Protein AF-A0A7S0J2U4-F1 (afdb_monomer_lite)

Organism: NCBI:txid127549

Structure (mmCIF, N/CA/C/O backbone):
data_AF-A0A7S0J2U4-F1
#
_entry.id   AF-A0A7S0J2U4-F1
#
loop_
_atom_site.group_PDB
_atom_site.id
_atom_site.type_symbol
_atom_site.label_atom_id
_atom_site.label_alt_id
_atom_site.label_comp_id
_atom_site.label_asym_id
_atom_site.label_entity_id
_atom_site.label_seq_id
_atom_site.pdbx_PDB_ins_code
_atom_site.Cartn_x
_atom_site.Cartn_y
_atom_site.Cartn_z
_atom_site.occupancy
_atom_site.B_iso_or_equiv
_atom_site.auth_seq_id
_atom_site.auth_comp_id
_atom_site.auth_asym_id
_atom_site.auth_atom_id
_atom_site.pdbx_PDB_model_num
ATOM 1 N N . PHE A 1 1 ? -4.669 10.322 -0.616 1.00 55.16 1 PHE A N 1
ATOM 2 C CA . PHE A 1 1 ? -3.847 9.493 0.284 1.00 55.16 1 PHE A CA 1
ATOM 3 C C . PHE A 1 1 ? -3.981 8.000 -0.022 1.00 55.16 1 PHE A C 1
ATOM 5 O O . PHE A 1 1 ? -2.961 7.369 -0.236 1.00 55.16 1 PHE A O 1
ATOM 12 N N . GLY A 1 2 ? -5.195 7.438 -0.147 1.00 69.19 2 GLY A N 1
ATOM 13 C CA . GLY A 1 2 ? -5.364 5.998 -0.434 1.00 69.19 2 GLY A CA 1
ATOM 14 C C . GLY A 1 2 ? -4.784 5.495 -1.769 1.00 69.19 2 GLY A C 1
ATOM 15 O O . GLY A 1 2 ? -4.264 4.388 -1.813 1.00 69.19 2 GLY A O 1
ATOM 16 N N . GLU A 1 3 ? -4.818 6.306 -2.835 1.00 79.25 3 GLU A N 1
ATOM 17 C CA . GLU A 1 3 ? -4.243 5.945 -4.145 1.00 79.25 3 GLU A CA 1
ATOM 18 C C . GLU A 1 3 ? -2.752 5.592 -4.052 1.00 79.25 3 GLU A C 1
ATOM 20 O O . GLU A 1 3 ? -2.344 4.553 -4.559 1.00 79.25 3 GLU A O 1
ATOM 25 N N . SER A 1 4 ? -1.953 6.421 -3.372 1.00 79.88 4 SER A N 1
ATOM 26 C CA . SER A 1 4 ? -0.501 6.237 -3.267 1.00 79.88 4 SER A CA 1
ATOM 27 C C . SER A 1 4 ? -0.136 4.946 -2.539 1.00 79.88 4 SER A C 1
ATOM 29 O O . SER A 1 4 ? 0.703 4.192 -3.016 1.00 79.88 4 SER A O 1
ATOM 31 N N . VAL A 1 5 ? -0.817 4.651 -1.428 1.00 83.25 5 VAL A N 1
ATOM 32 C CA . VAL A 1 5 ? -0.559 3.439 -0.636 1.00 83.25 5 VAL A CA 1
ATOM 33 C C . VAL A 1 5 ? -0.927 2.178 -1.425 1.00 83.25 5 VAL A C 1
ATOM 35 O O . VAL A 1 5 ? -0.181 1.200 -1.424 1.00 83.25 5 VAL A O 1
ATOM 38 N N . LEU A 1 6 ? -2.053 2.202 -2.146 1.00 83.25 6 LEU A N 1
ATOM 39 C CA . LEU A 1 6 ? -2.471 1.076 -2.983 1.00 83.25 6 LEU A CA 1
ATOM 40 C C . LEU A 1 6 ? -1.548 0.894 -4.195 1.00 83.25 6 LEU A C 1
ATOM 42 O O . LEU A 1 6 ? -1.219 -0.237 -4.547 1.00 83.25 6 LEU A O 1
ATOM 46 N N . ASN A 1 7 ? -1.095 1.991 -4.804 1.00 87.12 7 ASN A N 1
ATOM 47 C CA . ASN A 1 7 ? -0.120 1.959 -5.888 1.00 87.12 7 ASN A CA 1
ATOM 48 C C . ASN A 1 7 ? 1.208 1.335 -5.442 1.00 87.12 7 ASN A C 1
ATOM 50 O O . ASN A 1 7 ? 1.750 0.504 -6.164 1.00 87.12 7 ASN A O 1
ATOM 54 N N . ASP A 1 8 ? 1.714 1.696 -4.264 1.00 87.75 8 ASP A N 1
ATOM 55 C CA . ASP A 1 8 ? 2.966 1.142 -3.744 1.00 87.75 8 ASP A CA 1
ATOM 56 C C . ASP A 1 8 ? 2.841 -0.364 -3.479 1.00 87.75 8 ASP A C 1
ATOM 58 O O . ASP A 1 8 ? 3.706 -1.141 -3.884 1.00 87.75 8 ASP A O 1
ATOM 62 N N . ALA A 1 9 ? 1.718 -0.800 -2.905 1.00 85.94 9 ALA A N 1
ATOM 63 C CA . ALA A 1 9 ? 1.430 -2.217 -2.708 1.00 85.94 9 ALA A CA 1
ATOM 64 C C . ALA A 1 9 ? 1.369 -2.993 -4.041 1.00 85.94 9 ALA A C 1
ATOM 66 O O . ALA A 1 9 ? 1.998 -4.044 -4.178 1.00 85.94 9 ALA A O 1
ATOM 67 N N . VAL A 1 10 ? 0.671 -2.456 -5.049 1.00 89.50 10 VAL A N 1
ATOM 68 C CA . VAL A 1 10 ? 0.601 -3.045 -6.399 1.00 89.50 10 VAL A CA 1
ATOM 69 C C . VAL A 1 10 ? 1.980 -3.086 -7.062 1.00 89.50 10 VAL A C 1
ATOM 71 O O . VAL A 1 10 ? 2.348 -4.109 -7.639 1.00 89.50 10 VAL A O 1
ATOM 74 N N . ALA A 1 11 ? 2.760 -2.006 -6.960 1.00 88.38 11 ALA A N 1
ATOM 75 C CA . ALA A 1 11 ? 4.090 -1.908 -7.552 1.00 88.38 11 ALA A CA 1
ATOM 76 C C . ALA A 1 11 ? 5.059 -2.941 -6.963 1.00 88.38 11 ALA A C 1
ATOM 78 O O . ALA A 1 11 ? 5.825 -3.542 -7.713 1.00 88.38 11 ALA A O 1
ATOM 79 N N . ILE A 1 12 ? 4.996 -3.193 -5.653 1.00 85.94 12 ILE A N 1
ATOM 80 C CA . ILE A 1 12 ? 5.821 -4.212 -4.993 1.00 85.94 12 ILE A CA 1
ATOM 81 C C . ILE A 1 12 ? 5.469 -5.620 -5.493 1.00 85.94 12 ILE A C 1
ATOM 83 O O . ILE A 1 12 ? 6.372 -6.389 -5.825 1.00 85.94 12 ILE A O 1
ATOM 87 N N . VAL A 1 13 ? 4.180 -5.971 -5.581 1.00 87.25 13 VAL A N 1
ATOM 88 C CA . VAL A 1 13 ? 3.767 -7.298 -6.087 1.00 87.25 13 VAL A CA 1
ATOM 89 C C . VAL A 1 13 ? 4.135 -7.465 -7.554 1.00 87.25 13 VAL A C 1
ATOM 91 O O . VAL A 1 13 ? 4.627 -8.522 -7.952 1.00 87.25 13 VAL A O 1
ATOM 94 N N . LEU A 1 14 ? 3.947 -6.416 -8.355 1.00 87.69 14 LEU A N 1
ATOM 95 C CA . LEU A 1 14 ? 4.322 -6.428 -9.761 1.00 87.69 14 LEU A CA 1
ATOM 96 C C . LEU A 1 14 ? 5.835 -6.602 -9.925 1.00 87.69 14 LEU A C 1
ATOM 98 O O . LEU A 1 14 ? 6.256 -7.439 -10.716 1.00 87.69 14 LEU A O 1
ATOM 102 N N . ALA A 1 15 ? 6.646 -5.880 -9.147 1.00 85.06 15 ALA A N 1
ATOM 103 C CA . ALA A 1 15 ? 8.099 -6.014 -9.167 1.00 85.06 15 ALA A CA 1
ATOM 104 C C . ALA A 1 15 ? 8.542 -7.433 -8.787 1.00 85.06 15 ALA A C 1
ATOM 106 O O . ALA A 1 15 ? 9.313 -8.036 -9.525 1.00 85.06 15 ALA A O 1
ATOM 107 N N . ARG A 1 16 ? 7.999 -8.007 -7.702 1.00 81.88 16 ARG A N 1
ATOM 108 C CA . ARG A 1 16 ? 8.279 -9.403 -7.316 1.00 81.88 16 ARG A CA 1
ATOM 109 C C . ARG A 1 16 ? 7.898 -10.389 -8.422 1.00 81.88 16 ARG A C 1
ATOM 111 O O . ARG A 1 16 ? 8.667 -11.297 -8.708 1.00 81.88 16 ARG A O 1
ATOM 118 N N . THR A 1 17 ? 6.745 -10.190 -9.062 1.00 83.69 17 THR A N 1
ATOM 119 C CA . THR A 1 17 ? 6.300 -11.053 -10.166 1.00 83.69 17 THR A CA 1
ATOM 120 C C . THR A 1 17 ? 7.255 -10.942 -11.352 1.00 83.69 17 THR A C 1
ATOM 122 O O . THR A 1 17 ? 7.701 -11.956 -11.867 1.00 83.69 17 THR A O 1
ATOM 125 N N . ILE A 1 18 ? 7.625 -9.726 -11.763 1.00 82.81 18 ILE A N 1
ATOM 126 C CA . ILE A 1 18 ? 8.564 -9.518 -12.874 1.00 82.81 18 ILE A CA 1
ATOM 127 C C . ILE A 1 18 ? 9.917 -10.162 -12.565 1.00 82.81 18 ILE A C 1
ATOM 129 O O . ILE A 1 18 ? 10.442 -10.871 -13.415 1.00 82.81 18 ILE A O 1
ATOM 133 N N . LEU A 1 19 ? 10.450 -9.967 -11.355 1.00 79.12 19 LEU A N 1
ATOM 134 C CA . LEU A 1 19 ? 11.715 -10.570 -10.928 1.00 79.12 19 LEU A CA 1
ATOM 135 C C . LEU A 1 19 ? 11.654 -12.103 -10.936 1.00 79.12 19 LEU A C 1
ATOM 137 O O . LEU A 1 19 ? 12.587 -12.736 -11.411 1.00 79.12 19 LEU A O 1
ATOM 141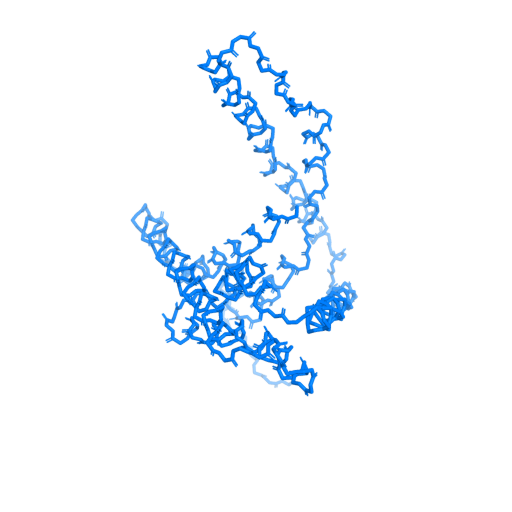 N N . ALA A 1 20 ? 10.542 -12.703 -10.500 1.00 76.06 20 ALA A N 1
ATOM 142 C CA . ALA A 1 20 ? 10.359 -14.157 -10.525 1.00 76.06 20 ALA A CA 1
ATOM 143 C C . ALA A 1 20 ? 10.330 -14.750 -11.949 1.00 76.06 20 ALA A C 1
ATOM 145 O O . ALA A 1 20 ? 10.648 -15.923 -12.134 1.00 76.06 20 ALA A O 1
ATOM 146 N N . PHE A 1 21 ? 9.955 -13.951 -12.953 1.00 74.81 21 PHE A N 1
ATOM 147 C CA . PHE A 1 21 ? 9.919 -14.355 -14.363 1.00 74.81 21 PHE A CA 1
ATOM 148 C C . PHE A 1 21 ? 11.114 -13.846 -15.182 1.00 74.81 21 PHE A C 1
ATOM 150 O O . PHE A 1 21 ? 11.185 -14.122 -16.381 1.00 74.81 21 PHE A O 1
ATOM 157 N N . ASN A 1 22 ? 12.052 -13.118 -14.572 1.00 72.88 22 ASN A N 1
ATOM 158 C CA . ASN A 1 22 ? 13.215 -12.560 -15.255 1.00 72.88 22 ASN A CA 1
ATOM 159 C C . ASN A 1 22 ? 14.306 -13.628 -15.433 1.00 72.88 22 ASN A C 1
ATOM 161 O O . ASN A 1 22 ? 15.308 -13.628 -14.727 1.00 72.88 22 ASN A O 1
ATOM 165 N N . GLN A 1 23 ? 14.086 -14.565 -16.356 1.00 68.94 23 GLN A N 1
ATOM 166 C CA . GLN A 1 23 ? 15.071 -15.583 -16.721 1.00 68.94 23 GLN A CA 1
ATOM 167 C C . GLN A 1 23 ? 15.915 -15.098 -17.914 1.00 68.94 23 GLN A C 1
ATOM 169 O O . GLN A 1 23 ? 15.328 -14.683 -18.917 1.00 68.94 23 GLN A O 1
ATOM 174 N N . PRO A 1 24 ? 17.259 -15.176 -17.848 1.00 61.50 24 PRO A N 1
ATOM 175 C CA . PRO A 1 24 ? 18.156 -14.593 -18.854 1.00 61.50 24 PRO A CA 1
ATOM 176 C C . PRO A 1 24 ? 17.989 -15.170 -20.271 1.00 61.50 24 PRO A C 1
ATOM 178 O O . PRO A 1 24 ? 18.258 -14.467 -21.240 1.00 61.50 24 PRO A O 1
ATOM 181 N N . ASP A 1 25 ? 17.465 -16.394 -20.404 1.00 61.09 25 ASP A N 1
ATOM 182 C CA . ASP A 1 25 ? 17.311 -17.098 -21.688 1.00 61.09 25 ASP A CA 1
ATOM 183 C C . ASP A 1 25 ? 15.845 -17.274 -22.141 1.00 61.09 25 ASP A C 1
ATOM 185 O O . ASP A 1 25 ? 15.557 -17.992 -23.104 1.00 61.09 25 ASP A O 1
ATOM 189 N N . ALA A 1 26 ? 14.881 -16.651 -21.454 1.00 62.94 26 ALA A N 1
ATOM 190 C CA . ALA A 1 26 ? 13.469 -16.812 -21.787 1.00 62.94 26 ALA A CA 1
ATOM 191 C C . ALA A 1 26 ? 13.040 -15.866 -22.921 1.00 62.94 26 ALA A C 1
ATOM 193 O O . ALA A 1 26 ? 13.008 -14.644 -22.770 1.00 62.94 26 ALA A O 1
ATOM 194 N N . GLU A 1 27 ? 12.619 -16.425 -24.060 1.00 65.56 27 GLU A N 1
ATOM 195 C CA . GLU A 1 27 ? 11.944 -15.638 -25.094 1.00 65.56 27 GLU A CA 1
ATOM 196 C C . GLU A 1 27 ? 10.644 -15.030 -24.541 1.00 65.56 27 GLU A C 1
ATOM 198 O O . GLU A 1 27 ? 9.754 -15.744 -24.063 1.00 65.56 27 GLU A O 1
ATOM 203 N N . VAL A 1 28 ? 10.493 -13.709 -24.676 1.00 66.00 28 VAL A N 1
ATOM 204 C CA . VAL A 1 28 ? 9.269 -12.986 -24.302 1.00 66.00 28 VAL A CA 1
ATOM 205 C C . VAL A 1 28 ? 8.150 -13.329 -25.289 1.00 66.00 28 VAL A C 1
ATOM 207 O O . VAL A 1 28 ? 7.872 -12.610 -26.249 1.00 66.00 28 VAL A O 1
ATOM 210 N N . ARG A 1 29 ? 7.502 -14.473 -25.068 1.00 76.12 29 ARG A N 1
ATOM 211 C CA . ARG A 1 29 ? 6.307 -14.908 -25.799 1.00 76.12 29 ARG A CA 1
ATOM 212 C C . ARG A 1 29 ? 5.042 -14.457 -25.063 1.00 76.12 29 ARG A C 1
ATOM 214 O O . ARG A 1 29 ? 5.042 -14.242 -23.853 1.00 76.12 29 ARG A O 1
ATOM 221 N N . LEU A 1 30 ? 3.926 -14.373 -25.790 1.00 76.88 30 LEU A N 1
ATOM 222 C CA . LEU A 1 30 ? 2.627 -13.967 -25.231 1.00 76.88 30 LEU A CA 1
ATOM 223 C C . LEU A 1 30 ? 2.160 -14.883 -24.082 1.00 76.88 30 LEU A C 1
ATOM 225 O O . LEU A 1 30 ? 1.517 -14.422 -23.144 1.00 76.88 30 LEU A O 1
ATOM 229 N N . MET A 1 31 ? 2.495 -16.176 -24.148 1.00 79.94 31 MET A N 1
ATOM 230 C CA . MET A 1 31 ? 2.040 -17.171 -23.175 1.00 79.94 31 MET A CA 1
ATOM 231 C C . MET A 1 31 ? 2.681 -16.991 -21.778 1.00 79.94 31 MET A C 1
ATOM 233 O O . MET A 1 31 ? 1.919 -16.876 -20.818 1.00 79.94 31 MET A O 1
ATOM 237 N N . PRO A 1 32 ? 4.018 -16.865 -21.631 1.00 80.56 32 PRO A N 1
ATOM 238 C CA . PRO A 1 32 ? 4.651 -16.487 -20.362 1.00 80.56 32 PRO A CA 1
ATOM 239 C C . PRO A 1 32 ? 4.114 -15.182 -19.765 1.00 80.56 32 PRO A C 1
ATOM 241 O O . PRO A 1 32 ? 3.880 -15.103 -18.563 1.00 80.56 32 PRO A O 1
ATOM 244 N N . VAL A 1 33 ? 3.853 -14.170 -20.600 1.00 83.00 33 VAL A N 1
ATOM 245 C CA . VAL A 1 33 ? 3.305 -12.883 -20.137 1.00 83.00 33 VAL A CA 1
ATOM 246 C C . VAL A 1 33 ? 1.901 -13.056 -19.553 1.00 83.00 33 VAL A C 1
ATOM 248 O O . VAL A 1 33 ? 1.595 -12.503 -18.496 1.00 83.00 33 VAL A O 1
ATOM 251 N N . LEU A 1 34 ? 1.046 -13.849 -20.205 1.00 85.94 34 LEU A N 1
ATOM 252 C CA . LEU A 1 34 ? -0.294 -14.140 -19.696 1.00 85.94 34 LEU A CA 1
ATOM 253 C C . LEU A 1 34 ? -0.241 -14.944 -18.388 1.00 85.94 34 LEU A C 1
ATOM 255 O O . LEU A 1 34 ? -1.007 -14.664 -17.466 1.00 85.94 34 LEU A O 1
ATOM 259 N N . GLN A 1 35 ? 0.680 -15.906 -18.286 1.00 84.25 35 GLN A N 1
ATOM 260 C CA . GLN A 1 35 ? 0.907 -16.680 -17.062 1.00 84.25 35 GLN A CA 1
ATOM 261 C C . GLN A 1 35 ? 1.388 -15.794 -15.908 1.00 84.25 35 GLN A C 1
ATOM 263 O O . GLN A 1 35 ? 0.847 -15.894 -14.807 1.00 84.25 35 GLN A O 1
ATOM 268 N N . ALA A 1 36 ? 2.322 -14.877 -16.164 1.00 83.94 36 ALA A N 1
ATOM 269 C CA . ALA A 1 36 ? 2.777 -13.901 -15.179 1.00 83.94 36 ALA A CA 1
ATOM 270 C C . ALA A 1 36 ? 1.635 -12.982 -14.717 1.00 83.94 36 ALA A C 1
ATOM 272 O O . ALA A 1 36 ? 1.487 -12.732 -13.522 1.00 83.94 36 ALA A O 1
ATOM 273 N N . GLY A 1 37 ? 0.773 -12.540 -15.640 1.00 87.56 37 GLY A N 1
ATOM 274 C CA . GLY A 1 37 ? -0.435 -11.781 -15.305 1.00 87.56 37 GLY A CA 1
ATOM 275 C C . GLY A 1 37 ? -1.410 -12.570 -14.423 1.00 87.56 37 GLY A C 1
ATOM 276 O O . GLY A 1 37 ? -1.932 -12.037 -13.444 1.00 87.56 37 GLY A O 1
ATOM 277 N N . GLY A 1 38 ? -1.616 -13.855 -14.726 1.00 88.00 38 GLY A N 1
ATOM 278 C CA . GLY A 1 38 ? -2.435 -14.754 -13.911 1.00 88.00 38 GLY A CA 1
ATOM 279 C C . GLY A 1 38 ? -1.871 -14.953 -12.502 1.00 88.00 38 GLY A C 1
ATOM 280 O O . GLY A 1 38 ? -2.614 -14.832 -11.527 1.00 88.00 38 GLY A O 1
ATOM 281 N N . LEU A 1 39 ? -0.558 -15.185 -12.387 1.00 87.31 39 LEU A N 1
ATOM 282 C CA . LEU A 1 39 ? 0.123 -15.324 -11.098 1.00 87.31 39 LEU A CA 1
ATOM 283 C C . LEU A 1 39 ? 0.042 -14.030 -10.281 1.00 87.31 39 LEU A C 1
ATOM 285 O O . LEU A 1 39 ? -0.295 -14.075 -9.101 1.00 87.31 39 LEU A O 1
ATOM 289 N N . PHE A 1 40 ? 0.276 -12.879 -10.915 1.00 89.38 40 PHE A N 1
ATOM 290 C CA . PHE A 1 40 ? 0.114 -11.573 -10.280 1.00 89.38 40 PHE A CA 1
ATOM 291 C C . PHE A 1 40 ? -1.296 -11.411 -9.700 1.00 89.38 40 PHE A C 1
ATOM 293 O O . PHE A 1 40 ? -1.445 -11.055 -8.531 1.00 89.38 40 PHE A O 1
ATOM 300 N N . CYS A 1 41 ? -2.336 -11.703 -10.491 1.00 91.50 41 CYS A N 1
ATOM 301 C CA . CYS A 1 41 ? -3.718 -11.625 -10.024 1.00 91.50 41 CYS A CA 1
ATOM 302 C C . CYS A 1 41 ? -3.981 -12.587 -8.862 1.00 91.50 41 CYS A C 1
ATOM 304 O O . CYS A 1 41 ? -4.628 -12.191 -7.894 1.00 91.50 41 CYS A O 1
ATOM 306 N N . PHE A 1 42 ? -3.468 -13.817 -8.932 1.00 91.44 42 PHE A N 1
ATOM 307 C CA . PHE A 1 42 ? -3.617 -14.804 -7.865 1.00 91.44 42 PHE A CA 1
ATOM 308 C C . PHE A 1 42 ? -2.964 -14.336 -6.559 1.00 91.44 42 PHE A C 1
ATOM 310 O O . PHE A 1 42 ? -3.640 -14.279 -5.534 1.00 91.44 42 PHE A O 1
AT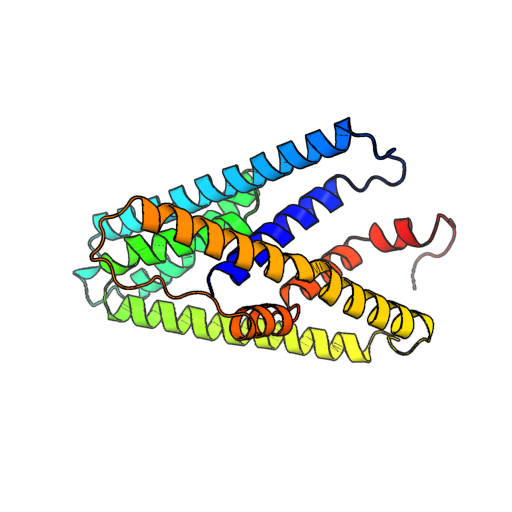OM 317 N N . ILE A 1 43 ? -1.693 -13.925 -6.604 1.00 91.12 43 ILE A N 1
ATOM 318 C CA . ILE A 1 43 ? -0.957 -13.440 -5.430 1.00 91.12 43 ILE A CA 1
ATOM 319 C C . ILE A 1 43 ? -1.635 -12.191 -4.860 1.00 91.12 43 ILE A C 1
ATOM 321 O O . ILE A 1 43 ? -1.863 -12.106 -3.656 1.00 91.12 43 ILE A O 1
ATOM 325 N N . PHE A 1 44 ? -2.003 -11.230 -5.711 1.00 91.31 44 PHE A N 1
ATOM 326 C CA . PHE A 1 44 ? -2.609 -9.975 -5.273 1.00 91.31 44 PHE A CA 1
ATOM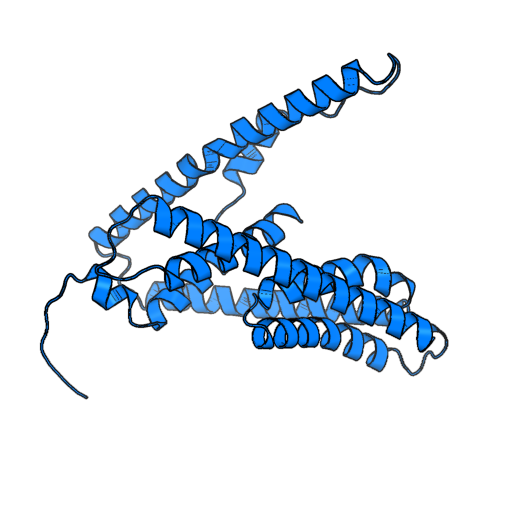 327 C C . PHE A 1 44 ? -3.984 -10.182 -4.620 1.00 91.31 44 PHE A C 1
ATOM 329 O O . PHE A 1 44 ? -4.230 -9.679 -3.521 1.00 91.31 44 PHE A O 1
ATOM 336 N N . VAL A 1 45 ? -4.877 -10.939 -5.267 1.00 94.00 45 VAL A N 1
ATOM 337 C CA . VAL A 1 45 ? -6.218 -11.227 -4.731 1.00 94.00 45 VAL A CA 1
ATOM 338 C C . VAL A 1 45 ? -6.127 -12.130 -3.503 1.00 94.00 45 VAL A C 1
ATOM 340 O O . VAL A 1 45 ? -6.811 -11.869 -2.514 1.00 94.00 45 VAL A O 1
ATOM 343 N N . GLY A 1 46 ? -5.258 -13.143 -3.526 1.00 94.12 46 GLY A N 1
ATOM 344 C CA . GLY A 1 46 ? -5.003 -14.016 -2.382 1.00 94.12 46 GLY A CA 1
ATOM 345 C C . GLY A 1 46 ? -4.546 -13.221 -1.161 1.00 94.12 46 GLY A C 1
ATOM 346 O O . GLY A 1 46 ? -5.133 -13.347 -0.087 1.00 94.12 46 GLY A O 1
ATOM 347 N N . SER A 1 47 ? -3.569 -12.325 -1.327 1.00 94.69 47 SER A N 1
ATOM 348 C CA . SER A 1 47 ? -3.119 -11.426 -0.258 1.00 94.69 47 SER A CA 1
ATOM 349 C C . SER A 1 47 ? -4.222 -10.513 0.264 1.00 94.69 47 SER A C 1
ATOM 351 O O . SER A 1 47 ? -4.315 -10.302 1.474 1.00 94.69 47 SER A O 1
ATOM 353 N N . LEU A 1 48 ? -5.056 -9.966 -0.626 1.00 94.12 48 LEU A N 1
ATOM 354 C CA . LEU A 1 48 ? -6.175 -9.104 -0.245 1.00 94.12 48 LEU A CA 1
ATOM 355 C C . LEU A 1 48 ? -7.169 -9.867 0.632 1.00 94.12 48 LEU A C 1
ATOM 357 O O . LEU A 1 48 ? -7.551 -9.369 1.690 1.00 94.12 48 LEU A O 1
ATOM 361 N N . VAL A 1 49 ? -7.559 -11.075 0.218 1.00 95.62 49 VAL A N 1
ATOM 362 C CA . VAL A 1 49 ? -8.504 -11.920 0.962 1.00 95.62 49 VAL A CA 1
ATOM 363 C C . VAL A 1 49 ? -7.928 -12.309 2.319 1.00 95.62 49 VAL A C 1
ATOM 365 O O . VAL A 1 49 ? -8.609 -12.142 3.330 1.00 95.62 49 VAL A O 1
ATOM 368 N N . THR A 1 50 ? -6.673 -12.756 2.367 1.00 95.50 50 THR A N 1
ATOM 369 C CA . THR A 1 50 ? -5.998 -13.130 3.619 1.00 95.50 50 THR A CA 1
ATOM 370 C C . THR A 1 50 ? -5.891 -11.942 4.576 1.00 95.50 50 THR A C 1
ATOM 372 O O . THR A 1 50 ? -6.237 -12.067 5.752 1.00 95.50 50 THR A O 1
ATOM 375 N N . GLY A 1 51 ? -5.492 -10.767 4.078 1.00 95.50 51 GLY A N 1
ATOM 376 C CA . GLY A 1 51 ? -5.431 -9.539 4.871 1.00 95.50 51 GLY A CA 1
ATOM 377 C C . GLY A 1 51 ? -6.802 -9.105 5.388 1.00 95.50 51 GLY A C 1
ATOM 378 O O . GLY A 1 51 ? -6.963 -8.824 6.576 1.00 95.50 51 GLY A O 1
ATOM 379 N N . ALA A 1 52 ? -7.819 -9.110 4.524 1.00 95.31 52 ALA A N 1
ATOM 380 C CA . ALA A 1 52 ? -9.179 -8.747 4.905 1.00 95.31 52 ALA A CA 1
ATOM 381 C C . ALA A 1 52 ? -9.769 -9.715 5.941 1.00 95.31 52 ALA A C 1
ATOM 383 O O . ALA A 1 52 ? -10.386 -9.275 6.912 1.00 95.31 52 ALA A O 1
ATOM 384 N N . PHE A 1 53 ? -9.539 -11.018 5.770 1.00 95.56 53 PHE A N 1
ATOM 385 C CA . PHE A 1 53 ? -9.953 -12.040 6.725 1.00 95.56 53 PHE A CA 1
ATOM 386 C C . PHE A 1 53 ? -9.266 -11.852 8.080 1.00 95.56 53 PHE A C 1
ATOM 388 O O . PHE A 1 53 ? -9.947 -11.823 9.103 1.00 95.56 53 PHE A O 1
ATOM 395 N N . ALA A 1 54 ? -7.945 -11.654 8.101 1.00 94.62 54 ALA A N 1
ATOM 396 C CA . ALA A 1 54 ? -7.196 -11.428 9.334 1.00 94.62 54 ALA A CA 1
ATOM 397 C C . ALA A 1 54 ? -7.642 -10.146 10.060 1.00 94.62 54 ALA A C 1
ATOM 399 O O . ALA A 1 54 ? -7.837 -10.160 11.276 1.00 94.62 54 ALA A O 1
ATOM 400 N N . GLY A 1 55 ? -7.879 -9.054 9.325 1.00 93.88 55 GLY A N 1
ATOM 401 C CA . GLY A 1 55 ? -8.393 -7.807 9.897 1.00 93.88 55 GLY A CA 1
ATOM 402 C C . GLY A 1 55 ? -9.816 -7.943 10.450 1.00 93.88 55 GLY A C 1
ATOM 403 O O . GLY A 1 55 ? -10.118 -7.423 11.526 1.00 93.88 55 GLY A O 1
ATOM 404 N N . ALA A 1 56 ? -10.689 -8.683 9.759 1.00 93.88 56 ALA A N 1
ATOM 405 C CA . ALA A 1 56 ? -12.042 -8.970 10.233 1.00 93.88 56 ALA A CA 1
ATOM 406 C C . ALA A 1 56 ? -12.021 -9.879 11.471 1.00 93.88 56 ALA A C 1
ATOM 408 O O . ALA A 1 56 ? -12.749 -9.631 12.432 1.00 93.88 56 ALA A O 1
ATOM 409 N N . PHE A 1 57 ? -11.148 -10.888 11.479 1.00 93.44 57 PHE A N 1
ATOM 410 C CA . PHE A 1 57 ? -10.916 -11.755 12.629 1.00 93.44 57 PHE A CA 1
ATOM 411 C C . PHE A 1 57 ? -10.436 -10.953 13.844 1.00 93.44 57 PHE A C 1
ATOM 413 O O . PHE A 1 57 ? -11.000 -11.099 14.927 1.00 93.44 57 PHE A O 1
ATOM 420 N N . ALA A 1 58 ? -9.474 -10.045 13.658 1.00 91.94 58 ALA A N 1
ATOM 421 C CA . ALA A 1 58 ? -9.015 -9.143 14.711 1.00 91.94 58 ALA A CA 1
ATOM 422 C C . ALA A 1 58 ? -10.165 -8.276 15.252 1.00 91.94 58 ALA A C 1
ATOM 424 O O . ALA A 1 58 ? -10.384 -8.221 16.462 1.00 91.94 58 ALA A O 1
ATOM 425 N N . ALA A 1 59 ? -10.960 -7.655 14.372 1.00 91.31 59 ALA A N 1
ATOM 426 C CA . ALA A 1 59 ? -12.110 -6.841 14.774 1.00 91.31 59 ALA A CA 1
ATOM 427 C C . ALA A 1 59 ? -13.156 -7.644 15.570 1.00 91.31 59 ALA A C 1
ATOM 429 O O . ALA A 1 59 ? -13.676 -7.155 16.578 1.00 91.31 59 ALA A O 1
ATOM 430 N N . LEU A 1 60 ? -13.443 -8.882 15.152 1.00 90.62 60 LEU A N 1
ATOM 431 C CA . LEU A 1 60 ? -14.329 -9.792 15.880 1.00 90.62 60 LEU A CA 1
ATOM 432 C C . LEU A 1 60 ? -13.749 -10.169 17.241 1.00 90.62 60 LEU A C 1
ATOM 434 O O . LEU A 1 60 ? -14.483 -10.169 18.228 1.00 90.62 60 LEU A O 1
ATOM 438 N N . LEU A 1 61 ? -12.449 -10.444 17.318 1.00 89.56 61 LEU A N 1
ATOM 439 C CA . LEU A 1 61 ? -11.790 -10.774 18.574 1.00 89.56 61 LEU A CA 1
ATOM 440 C C . LEU A 1 61 ? -11.881 -9.612 19.573 1.00 89.56 61 LEU A C 1
ATOM 442 O O . LEU A 1 61 ? -12.283 -9.832 20.716 1.00 89.56 61 LEU A O 1
ATOM 446 N N . PHE A 1 62 ? -11.605 -8.376 19.140 1.00 88.38 62 PHE A N 1
ATOM 447 C CA . PHE A 1 62 ? -11.774 -7.186 19.985 1.00 88.38 62 PHE A CA 1
ATOM 448 C C . PHE A 1 62 ? -13.214 -7.042 20.489 1.00 88.38 62 PHE A C 1
ATOM 450 O O . PHE A 1 62 ? -13.438 -6.752 21.667 1.00 88.38 62 PHE A O 1
ATOM 457 N N . LYS A 1 63 ? -14.200 -7.326 19.630 1.00 86.94 63 LYS A N 1
ATOM 458 C CA . LYS A 1 63 ? -15.619 -7.316 20.003 1.00 86.94 63 LYS A CA 1
ATOM 459 C C . LYS A 1 63 ? -15.971 -8.400 21.029 1.00 86.94 63 LYS A C 1
ATOM 461 O O . LYS A 1 63 ? -16.699 -8.117 21.981 1.00 86.94 63 LYS A O 1
ATOM 466 N N . PHE A 1 64 ? -15.476 -9.626 20.854 1.00 84.69 64 PHE A N 1
ATOM 467 C CA . PHE A 1 64 ? -15.755 -10.747 21.759 1.00 84.69 64 PHE A CA 1
ATOM 468 C C . PHE A 1 64 ? -15.093 -10.579 23.123 1.00 84.69 64 PHE A C 1
ATOM 470 O O . PHE A 1 64 ? -15.729 -10.838 24.144 1.00 84.69 64 PHE A O 1
ATOM 477 N N . LEU A 1 65 ? -13.848 -10.104 23.152 1.00 80.50 65 LEU A N 1
ATOM 478 C CA . LEU A 1 65 ? -13.104 -9.911 24.395 1.00 80.50 65 LEU A CA 1
ATOM 479 C C . LEU A 1 65 ? -13.635 -8.736 25.238 1.00 80.50 65 LEU A C 1
ATOM 481 O O . LEU A 1 65 ? -13.237 -8.609 26.394 1.00 80.50 65 LEU A O 1
ATOM 485 N N . ARG A 1 66 ? -14.528 -7.891 24.685 1.00 73.88 66 ARG A N 1
ATOM 486 C CA . ARG A 1 66 ? -15.120 -6.701 25.338 1.00 73.88 66 ARG A CA 1
ATOM 487 C C . ARG A 1 66 ? -14.081 -5.868 26.103 1.00 73.88 66 ARG A C 1
ATOM 489 O O . ARG A 1 66 ? -14.376 -5.335 27.174 1.00 73.88 66 ARG A O 1
ATOM 496 N N . LEU A 1 67 ? -12.869 -5.761 25.552 1.00 66.56 67 LEU A N 1
ATOM 497 C CA . LEU A 1 67 ? -11.725 -5.154 26.243 1.00 66.56 67 LEU A CA 1
ATOM 498 C C . LEU A 1 67 ? -12.004 -3.694 26.620 1.00 66.56 67 LEU A C 1
ATOM 500 O O . LEU A 1 67 ? -11.645 -3.287 27.723 1.00 66.56 67 LEU A O 1
ATOM 504 N N . ARG A 1 68 ? -12.806 -2.994 25.800 1.00 63.66 68 ARG A N 1
ATOM 505 C CA . ARG A 1 68 ? -13.257 -1.612 26.014 1.00 63.66 68 ARG A CA 1
ATOM 506 C C . ARG A 1 68 ? -13.828 -1.340 27.412 1.00 63.66 68 ARG A C 1
ATOM 508 O O . ARG A 1 68 ? -13.764 -0.209 27.884 1.00 63.66 68 ARG A O 1
ATOM 515 N N . MET A 1 69 ? -14.408 -2.343 28.073 1.00 62.88 69 MET A N 1
ATOM 516 C CA . MET A 1 69 ? -15.025 -2.182 29.398 1.00 62.88 69 MET A CA 1
ATOM 517 C C . MET A 1 69 ? -14.000 -2.143 30.546 1.00 62.88 69 MET A C 1
ATOM 519 O O . MET A 1 69 ? -14.369 -1.825 31.674 1.00 62.88 69 MET A O 1
ATOM 523 N N . HIS A 1 70 ? -12.725 -2.452 30.287 1.00 66.75 70 HIS A N 1
ATOM 524 C CA . HIS A 1 70 ? -11.665 -2.494 31.293 1.00 66.75 70 HIS A CA 1
ATOM 525 C C . HIS A 1 70 ? -10.603 -1.424 31.018 1.00 66.75 70 HIS A C 1
ATOM 527 O O . HIS A 1 70 ? -9.709 -1.624 30.200 1.00 66.75 70 HIS A O 1
ATOM 533 N N . HIS A 1 71 ? -10.666 -0.308 31.751 1.00 62.19 71 HIS A N 1
ATOM 534 C CA . HIS A 1 71 ? -9.706 0.797 31.614 1.00 62.19 71 HIS A 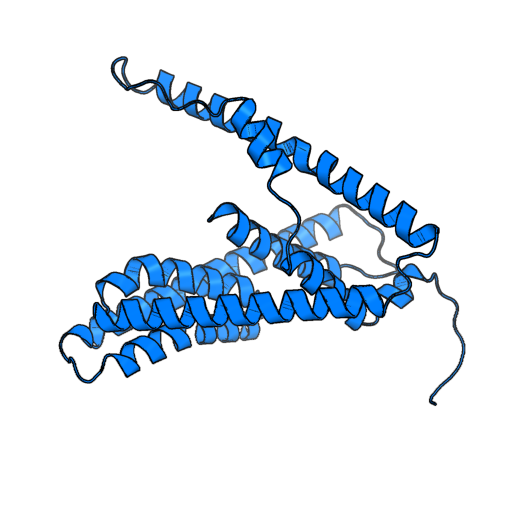CA 1
ATOM 535 C C . HIS A 1 71 ? -8.240 0.378 31.836 1.00 62.19 71 HIS A C 1
ATOM 537 O O . HIS A 1 71 ? -7.360 0.897 31.165 1.00 62.19 71 HIS A O 1
ATOM 543 N N . ASP A 1 72 ? -7.968 -0.632 32.667 1.00 72.00 72 ASP A N 1
ATOM 544 C CA . ASP A 1 72 ? -6.596 -1.107 32.917 1.00 72.00 72 ASP A CA 1
ATOM 545 C C . ASP A 1 72 ? -5.955 -1.871 31.738 1.00 72.00 72 ASP A C 1
ATOM 547 O O . ASP A 1 72 ? -4.773 -2.207 31.789 1.00 72.00 72 ASP A O 1
ATOM 551 N N . LYS A 1 73 ? -6.702 -2.188 30.666 1.00 78.56 73 LYS A N 1
ATOM 552 C CA . LYS A 1 73 ? -6.227 -3.054 29.563 1.00 78.56 73 LYS A CA 1
ATOM 553 C C . LYS A 1 73 ? -5.918 -2.315 28.257 1.00 78.56 73 LYS A C 1
ATOM 555 O O . LYS A 1 73 ? -5.688 -2.958 27.236 1.00 78.56 73 LYS A O 1
ATOM 560 N N . GLN A 1 74 ? -5.850 -0.989 28.272 1.00 81.81 74 GLN A N 1
ATOM 561 C CA . GLN A 1 74 ? -5.632 -0.171 27.068 1.00 81.81 74 GLN A CA 1
ATOM 562 C C . GLN A 1 74 ? -4.300 -0.463 26.366 1.00 81.81 74 GLN A C 1
ATOM 564 O O . GLN A 1 74 ? -4.241 -0.537 25.141 1.00 81.81 74 GLN A O 1
ATOM 569 N N . VAL A 1 75 ? -3.233 -0.698 27.137 1.00 85.94 75 VAL A N 1
ATOM 570 C CA . VAL A 1 75 ? -1.918 -1.065 26.585 1.00 85.94 75 VAL A CA 1
ATOM 571 C C . VAL A 1 75 ? -1.985 -2.419 25.874 1.00 85.94 75 VAL A C 1
ATOM 573 O O . VAL A 1 75 ? -1.380 -2.592 24.821 1.00 85.94 75 VAL A O 1
ATOM 576 N N . LEU A 1 76 ? -2.761 -3.368 26.408 1.00 86.94 76 LEU A N 1
ATOM 577 C CA . LEU A 1 76 ? -2.978 -4.666 25.770 1.00 86.94 76 LEU A CA 1
ATOM 578 C C . LEU A 1 76 ? -3.793 -4.523 24.478 1.00 86.94 76 LEU A C 1
ATOM 580 O O . LEU A 1 76 ? -3.454 -5.161 23.485 1.00 86.94 76 LEU A O 1
ATOM 584 N N . GLU A 1 77 ? -4.837 -3.688 24.471 1.00 88.00 77 GLU A N 1
ATOM 585 C CA . GLU A 1 77 ? -5.601 -3.379 23.253 1.00 88.00 77 GLU A CA 1
ATOM 586 C C . GLU A 1 77 ? -4.693 -2.818 22.156 1.00 88.00 77 GLU A C 1
ATOM 588 O O . GLU A 1 77 ? -4.720 -3.319 21.032 1.00 88.00 77 GLU A O 1
ATOM 593 N N . ALA A 1 78 ? -3.851 -1.838 22.496 1.00 88.31 78 ALA A N 1
ATOM 594 C CA . ALA A 1 78 ? -2.907 -1.238 21.559 1.00 88.31 78 ALA A CA 1
ATOM 595 C C . ALA A 1 78 ? -1.839 -2.240 21.083 1.00 88.31 78 ALA A C 1
ATOM 597 O O . ALA A 1 78 ? -1.555 -2.327 19.888 1.00 88.31 78 ALA A O 1
ATOM 598 N N . ALA A 1 79 ? -1.295 -3.062 21.986 1.00 89.94 79 ALA A N 1
ATOM 599 C CA . ALA A 1 79 ? -0.327 -4.101 21.635 1.00 89.94 79 ALA A CA 1
ATOM 600 C C . ALA A 1 79 ? -0.923 -5.145 20.676 1.00 89.94 79 ALA A C 1
ATOM 602 O O . ALA A 1 79 ? -0.285 -5.531 19.696 1.00 89.94 79 ALA A O 1
ATOM 603 N N . LEU A 1 80 ? -2.166 -5.572 20.915 1.00 90.19 80 LEU A N 1
ATOM 604 C CA . LEU A 1 80 ? -2.885 -6.473 20.015 1.00 90.19 80 LEU A CA 1
ATOM 605 C C . LEU A 1 80 ? -3.183 -5.801 18.671 1.00 90.19 80 LEU A C 1
ATOM 607 O O . LEU A 1 80 ? -3.018 -6.430 17.625 1.00 90.19 80 LEU A O 1
ATOM 611 N N . ALA A 1 81 ? -3.579 -4.525 18.681 1.00 90.38 81 ALA A N 1
ATOM 612 C CA . ALA A 1 81 ? -3.836 -3.762 17.463 1.00 90.38 81 ALA A CA 1
ATOM 613 C C . ALA A 1 81 ? -2.574 -3.622 16.598 1.00 90.38 81 ALA A C 1
ATOM 615 O O . ALA A 1 81 ? -2.674 -3.618 15.372 1.00 90.38 81 ALA A O 1
ATOM 616 N N . PHE A 1 82 ? -1.398 -3.585 17.228 1.00 90.88 82 PHE A N 1
ATOM 617 C CA . PHE A 1 82 ? -0.112 -3.638 16.544 1.00 90.88 82 PHE A CA 1
ATOM 618 C C . PHE A 1 82 ? 0.245 -5.052 16.057 1.00 90.88 82 PHE A C 1
ATOM 620 O O . PHE A 1 82 ? 0.735 -5.212 14.943 1.00 90.88 82 PHE A O 1
ATOM 627 N N . ALA A 1 83 ? -0.027 -6.093 16.848 1.00 92.25 83 ALA A N 1
ATOM 628 C CA . ALA A 1 83 ? 0.351 -7.471 16.533 1.00 92.25 83 ALA A CA 1
ATOM 629 C C . ALA A 1 83 ? -0.466 -8.112 15.394 1.00 92.25 83 ALA A C 1
ATOM 631 O O . ALA A 1 83 ? 0.097 -8.853 14.587 1.00 92.25 83 ALA A O 1
ATOM 632 N N . PHE A 1 84 ? -1.774 -7.846 15.292 1.00 92.31 84 PHE A N 1
ATOM 633 C CA . PHE A 1 84 ? -2.632 -8.486 14.279 1.00 92.31 84 PHE A CA 1
ATOM 634 C C . PHE A 1 84 ? -2.227 -8.203 12.822 1.00 92.31 84 PHE A C 1
ATOM 636 O O . PHE A 1 84 ? -2.177 -9.155 12.038 1.00 92.31 84 PHE A O 1
ATOM 643 N N . PRO A 1 85 ? -1.892 -6.958 12.431 1.00 94.19 85 PRO A N 1
ATOM 644 C CA . PRO A 1 85 ? -1.356 -6.678 11.102 1.00 94.19 85 PRO A CA 1
ATOM 645 C C . PRO A 1 85 ? -0.081 -7.484 10.795 1.00 94.19 85 PRO A C 1
ATOM 647 O O . PRO A 1 85 ? 0.040 -8.055 9.711 1.00 94.19 85 PRO A O 1
ATOM 650 N N . TRP A 1 86 ? 0.839 -7.613 11.757 1.00 94.56 86 TRP A N 1
ATOM 651 C CA . TRP A 1 86 ? 2.046 -8.436 11.597 1.00 94.56 86 TRP A CA 1
ATOM 652 C C . TRP A 1 86 ? 1.737 -9.931 11.494 1.00 94.56 86 TRP A C 1
ATOM 654 O O . TRP A 1 86 ? 2.336 -10.630 10.682 1.00 94.56 86 TRP A O 1
ATOM 664 N N . ALA A 1 87 ? 0.764 -10.435 12.253 1.00 94.75 87 ALA A N 1
ATOM 665 C CA . ALA A 1 87 ? 0.310 -11.814 12.100 1.00 94.75 87 ALA A CA 1
ATOM 666 C C . ALA A 1 87 ? -0.246 -12.068 10.686 1.00 94.75 87 ALA A C 1
ATOM 668 O O . ALA A 1 87 ? 0.066 -13.093 10.082 1.00 94.75 87 ALA A O 1
ATOM 669 N N . ALA A 1 88 ? -1.003 -11.116 10.126 1.00 95.69 88 ALA A N 1
ATOM 670 C CA . ALA A 1 88 ? -1.493 -11.191 8.749 1.00 95.69 88 ALA A CA 1
ATOM 671 C C . ALA A 1 88 ? -0.348 -11.191 7.721 1.00 95.69 88 ALA A C 1
ATOM 673 O O . ALA A 1 88 ? -0.411 -11.935 6.742 1.00 95.69 88 ALA A O 1
ATOM 674 N N . TYR A 1 89 ? 0.705 -10.401 7.962 1.00 95.88 89 TYR A N 1
ATOM 675 C CA . TYR A 1 89 ? 1.917 -10.398 7.140 1.00 95.88 89 TYR A CA 1
ATOM 676 C C . TYR A 1 89 ? 2.553 -11.791 7.078 1.00 95.88 89 TYR A C 1
ATOM 678 O O . TYR A 1 89 ? 2.721 -12.345 5.992 1.00 95.88 89 TYR A O 1
ATOM 686 N N . TYR A 1 90 ? 2.866 -12.376 8.238 1.00 96.25 90 TYR A N 1
ATOM 687 C CA . TYR A 1 90 ? 3.531 -13.678 8.302 1.00 96.25 90 TYR A CA 1
ATOM 688 C C . TYR A 1 90 ? 2.644 -14.811 7.785 1.00 96.25 90 TYR A C 1
ATOM 690 O O . TYR A 1 90 ? 3.143 -15.712 7.117 1.00 96.25 90 TYR A O 1
ATOM 698 N N . ALA A 1 91 ? 1.333 -14.756 8.040 1.00 95.00 91 ALA A N 1
ATOM 699 C CA . ALA A 1 91 ? 0.389 -15.730 7.501 1.00 95.00 91 ALA A CA 1
ATOM 700 C C . ALA A 1 91 ? 0.350 -15.699 5.966 1.00 95.00 91 ALA A C 1
ATOM 702 O O . ALA A 1 91 ? 0.296 -16.750 5.337 1.00 95.00 91 ALA A O 1
ATOM 703 N N . ALA A 1 92 ? 0.400 -14.514 5.356 1.00 95.38 92 ALA A N 1
ATOM 704 C CA . ALA A 1 92 ? 0.442 -14.395 3.904 1.00 95.38 92 ALA A CA 1
ATOM 705 C C . ALA A 1 92 ? 1.780 -14.865 3.317 1.00 95.38 92 ALA A C 1
ATOM 707 O O . ALA A 1 92 ? 1.762 -15.602 2.337 1.00 95.38 92 ALA A O 1
ATOM 708 N N . GLU A 1 93 ? 2.917 -14.523 3.927 1.00 92.81 93 GLU A N 1
ATOM 709 C CA . GLU A 1 93 ? 4.225 -15.023 3.469 1.00 92.81 93 GLU A CA 1
ATOM 710 C C . GLU A 1 93 ? 4.329 -16.557 3.609 1.00 92.81 93 GLU A C 1
ATOM 712 O O . GLU A 1 93 ? 4.869 -17.215 2.726 1.00 92.81 93 GLU A O 1
ATOM 717 N N . ALA A 1 94 ? 3.732 -17.158 4.648 1.00 93.94 94 ALA A N 1
ATOM 718 C CA . ALA A 1 94 ? 3.659 -18.617 4.799 1.00 93.94 94 ALA A CA 1
ATOM 719 C C . ALA A 1 94 ? 2.801 -19.312 3.723 1.00 93.94 94 ALA A C 1
ATOM 721 O O . ALA A 1 94 ? 2.962 -20.506 3.484 1.00 93.94 94 ALA A O 1
ATOM 722 N N . LEU A 1 95 ? 1.888 -18.574 3.085 1.00 92.25 95 LEU A N 1
ATOM 723 C CA . LEU A 1 95 ? 1.065 -19.037 1.965 1.00 92.25 95 LEU A CA 1
ATOM 724 C C . LEU A 1 95 ? 1.679 -18.681 0.599 1.00 92.25 95 LEU A C 1
ATOM 726 O O . LEU A 1 95 ? 0.986 -18.788 -0.410 1.00 92.25 95 LEU A O 1
ATOM 730 N N . GLU A 1 96 ? 2.935 -18.217 0.566 1.00 90.25 96 GLU A N 1
ATOM 731 C CA . GLU A 1 96 ? 3.619 -17.718 -0.641 1.00 90.25 96 GLU A CA 1
ATOM 732 C C . GLU A 1 96 ? 2.880 -16.546 -1.322 1.00 90.25 96 GLU A C 1
ATOM 734 O O . GLU A 1 96 ? 3.012 -16.282 -2.519 1.00 90.25 96 GLU A O 1
ATOM 739 N N . LEU A 1 97 ? 2.088 -15.808 -0.542 1.00 91.56 97 LEU A N 1
ATOM 740 C CA . LEU A 1 97 ? 1.397 -14.595 -0.963 1.00 91.56 97 LEU A CA 1
ATOM 741 C C . LEU A 1 97 ? 2.222 -13.356 -0.580 1.00 91.56 97 LEU A C 1
ATOM 743 O O . LEU A 1 97 ? 3.201 -13.417 0.159 1.00 91.56 97 LEU A O 1
ATOM 747 N N . SER A 1 98 ? 1.814 -12.175 -1.046 1.00 92.44 98 SER A N 1
ATOM 748 C CA . SER A 1 98 ? 2.443 -10.920 -0.621 1.00 92.44 98 SER A CA 1
ATOM 749 C C . SER A 1 98 ? 2.018 -10.537 0.800 1.00 92.44 98 SER A C 1
ATOM 751 O O . SER A 1 98 ? 0.880 -10.091 1.008 1.00 92.44 98 SER A O 1
ATOM 753 N N . GLY A 1 99 ? 2.943 -10.639 1.760 1.00 93.19 99 GLY A N 1
ATOM 754 C CA . GLY A 1 99 ? 2.735 -10.176 3.134 1.00 93.19 99 GLY A CA 1
ATOM 755 C C . GLY A 1 99 ? 2.450 -8.681 3.220 1.00 93.19 99 GLY A C 1
ATOM 756 O O . GLY A 1 99 ? 1.604 -8.250 3.999 1.00 93.19 99 GLY A O 1
ATOM 757 N N . ILE A 1 100 ? 3.097 -7.890 2.361 1.00 92.19 100 ILE A N 1
ATOM 758 C CA . ILE A 1 100 ? 2.983 -6.422 2.323 1.00 92.19 100 ILE A CA 1
ATOM 759 C C . ILE A 1 100 ? 1.568 -5.983 1.918 1.00 92.19 100 ILE A C 1
ATOM 761 O O . ILE A 1 100 ? 1.007 -5.051 2.494 1.00 92.19 100 ILE A O 1
ATOM 765 N N . VAL A 1 101 ? 0.950 -6.678 0.959 1.00 93.19 101 VAL A N 1
ATOM 766 C CA . VAL A 1 101 ? -0.456 -6.431 0.605 1.00 93.19 101 VAL A CA 1
ATOM 767 C C . VAL A 1 101 ? -1.381 -6.895 1.732 1.00 93.19 101 VAL A C 1
ATOM 769 O O . VAL A 1 101 ? -2.315 -6.178 2.089 1.00 93.19 101 VAL A O 1
ATOM 772 N N . ALA A 1 102 ? -1.113 -8.054 2.337 1.00 95.44 102 ALA A N 1
ATOM 773 C CA . ALA A 1 102 ? -1.952 -8.591 3.405 1.00 95.44 102 ALA A CA 1
ATOM 774 C C . ALA A 1 102 ? -1.978 -7.689 4.651 1.00 95.44 102 ALA A C 1
ATOM 776 O O . ALA A 1 102 ? -3.061 -7.391 5.155 1.00 95.44 102 ALA A O 1
ATOM 777 N N . ILE A 1 103 ? -0.824 -7.190 5.111 1.00 95.19 103 ILE A N 1
ATOM 778 C CA . ILE A 1 103 ? -0.746 -6.266 6.257 1.00 95.19 103 ILE A CA 1
ATOM 779 C C . ILE A 1 103 ? -1.460 -4.940 5.976 1.00 95.19 103 ILE A C 1
ATOM 781 O O . ILE A 1 103 ? -2.155 -4.423 6.852 1.00 95.19 103 ILE A O 1
ATOM 785 N N . LEU A 1 104 ? -1.364 -4.422 4.745 1.00 93.38 104 LEU A N 1
ATOM 786 C CA . LEU A 1 104 ? -2.068 -3.210 4.333 1.00 93.38 104 LEU A CA 1
ATOM 787 C C . LEU A 1 104 ? -3.588 -3.396 4.419 1.00 93.38 104 LEU A C 1
ATOM 789 O O . LEU A 1 104 ? -4.279 -2.587 5.038 1.00 93.38 104 LEU A O 1
ATOM 793 N N . PHE A 1 105 ? -4.117 -4.463 3.815 1.00 93.44 105 PHE A N 1
ATOM 794 C CA . PHE A 1 105 ? -5.558 -4.719 3.831 1.00 93.44 105 PHE A CA 1
ATOM 795 C C . PHE A 1 105 ? -6.067 -5.083 5.228 1.00 93.44 105 PHE A C 1
ATOM 797 O O . PHE A 1 105 ? -7.144 -4.618 5.606 1.00 93.44 105 PHE A O 1
ATOM 804 N N . ALA A 1 106 ? -5.286 -5.816 6.026 1.00 95.12 106 ALA A N 1
ATOM 805 C CA . ALA A 1 106 ? -5.594 -6.044 7.435 1.00 95.12 106 ALA A CA 1
ATOM 806 C C . ALA A 1 106 ? -5.712 -4.714 8.195 1.00 95.12 106 ALA A C 1
ATOM 808 O O . ALA A 1 106 ? -6.707 -4.494 8.885 1.00 95.12 106 ALA A O 1
ATOM 809 N N . GLY A 1 107 ? -4.766 -3.790 7.993 1.00 93.38 107 GLY A N 1
ATOM 810 C CA . GLY A 1 107 ? -4.803 -2.444 8.565 1.00 93.38 107 GLY A CA 1
ATOM 811 C C . GLY A 1 107 ? -6.025 -1.627 8.130 1.00 93.38 107 GLY A C 1
ATOM 812 O O . GLY A 1 107 ? -6.682 -1.025 8.976 1.00 93.38 107 GLY A O 1
ATOM 813 N N . ILE A 1 108 ? -6.392 -1.649 6.842 1.00 92.31 108 ILE A N 1
ATOM 814 C CA . ILE A 1 108 ? -7.588 -0.952 6.320 1.00 92.31 108 ILE A CA 1
ATOM 815 C C . ILE A 1 108 ? -8.870 -1.493 6.971 1.00 92.31 108 ILE A C 1
ATOM 817 O O . ILE A 1 108 ? -9.728 -0.721 7.416 1.00 92.31 108 ILE A O 1
ATOM 821 N N . VAL A 1 109 ? -9.006 -2.820 7.044 1.00 93.94 109 VAL A N 1
ATOM 822 C CA . VAL A 1 109 ? -10.175 -3.472 7.649 1.00 93.94 109 VAL A CA 1
ATOM 823 C C . VAL A 1 109 ? -10.221 -3.193 9.152 1.00 93.94 109 VAL A C 1
ATOM 825 O O . VAL A 1 109 ? -11.277 -2.831 9.668 1.00 93.94 109 VAL A O 1
ATOM 828 N N . MET A 1 110 ? -9.090 -3.255 9.856 1.00 92.31 110 MET A N 1
ATOM 829 C CA . MET A 1 110 ? -9.023 -2.917 11.282 1.00 92.31 110 MET A CA 1
ATOM 830 C C . MET A 1 110 ? -9.349 -1.444 11.551 1.00 92.31 110 MET A C 1
ATOM 832 O O . MET A 1 110 ? -10.132 -1.151 12.453 1.00 92.31 110 MET A O 1
ATOM 836 N N . ALA A 1 111 ? -8.839 -0.514 10.743 1.00 90.81 111 ALA A N 1
ATOM 837 C CA . ALA A 1 111 ? -9.152 0.908 10.877 1.00 90.81 111 ALA A CA 1
ATOM 838 C C . ALA A 1 111 ? -10.654 1.203 10.705 1.00 90.81 111 ALA A C 1
ATOM 840 O O . ALA A 1 111 ? -11.161 2.161 11.287 1.00 90.81 111 ALA A O 1
ATOM 841 N N . THR A 1 112 ? -11.360 0.369 9.934 1.00 89.44 112 THR A N 1
ATOM 842 C CA . THR A 1 112 ? -12.798 0.519 9.670 1.00 89.44 112 THR A CA 1
ATOM 843 C C . THR A 1 112 ? -13.663 -0.198 10.708 1.00 89.44 112 THR A C 1
ATOM 845 O O . THR A 1 112 ? -14.649 0.366 11.164 1.00 89.44 112 THR A O 1
ATOM 848 N N . TYR A 1 113 ? -13.317 -1.434 11.083 1.00 88.75 113 TYR A N 1
ATOM 849 C CA . TYR A 1 113 ? -14.183 -2.294 11.902 1.00 88.75 113 TYR A CA 1
ATOM 850 C C . TYR A 1 113 ? -13.685 -2.518 13.328 1.00 88.75 113 TYR A C 1
ATOM 852 O O . TYR A 1 113 ? -14.494 -2.781 14.215 1.00 88.75 113 TYR A O 1
ATOM 860 N N . ALA A 1 114 ? -12.372 -2.471 13.566 1.00 85.12 114 ALA A N 1
ATOM 861 C CA . ALA A 1 114 ? -11.823 -2.646 14.908 1.00 85.12 114 ALA A CA 1
ATOM 862 C C . ALA A 1 114 ? -11.858 -1.333 15.697 1.00 85.12 114 ALA A C 1
ATOM 864 O O . ALA A 1 114 ? -12.102 -1.380 16.897 1.00 85.12 114 ALA A O 1
ATOM 865 N N . ARG A 1 115 ? -11.701 -0.173 15.039 1.00 83.00 115 ARG A N 1
ATOM 866 C CA . ARG A 1 115 ? -11.657 1.147 15.697 1.00 83.00 115 ARG A CA 1
ATOM 867 C C . ARG A 1 115 ? -12.823 1.389 16.662 1.00 83.00 115 ARG A C 1
ATOM 869 O O . ARG A 1 115 ? -12.585 1.827 17.779 1.00 83.00 115 ARG A O 1
ATOM 876 N N . ASP A 1 116 ? -14.047 1.048 16.267 1.00 83.50 116 ASP A N 1
ATOM 877 C CA . ASP A 1 116 ? -15.241 1.249 17.104 1.00 83.50 116 ASP A CA 1
ATOM 878 C C . ASP A 1 116 ? -15.331 0.264 18.290 1.00 83.50 116 ASP A C 1
ATOM 880 O O . ASP A 1 116 ? -16.064 0.496 19.258 1.00 83.50 116 ASP A O 1
ATOM 884 N N . ASN A 1 117 ? -14.584 -0.843 18.223 1.00 83.88 117 ASN A N 1
ATOM 885 C CA . ASN A 1 117 ? -14.516 -1.862 19.271 1.00 83.88 117 ASN A CA 1
ATOM 886 C C . ASN A 1 117 ? -13.394 -1.596 20.290 1.00 83.88 117 ASN A C 1
ATOM 888 O O . ASN A 1 117 ? -13.390 -2.238 21.341 1.00 83.88 117 ASN A O 1
ATOM 892 N N . LEU A 1 118 ? -12.462 -0.681 19.999 1.00 83.62 118 LEU A N 1
ATOM 893 C CA . LEU A 1 118 ? -11.384 -0.281 20.908 1.00 83.62 118 LEU A CA 1
ATOM 894 C C . LEU A 1 118 ? -11.818 0.868 21.835 1.00 83.62 118 LEU A C 1
ATOM 896 O O . LEU A 1 118 ? -12.776 1.597 21.563 1.00 83.62 118 LEU A O 1
ATOM 900 N N . SER A 1 119 ? -11.110 1.027 22.953 1.00 85.94 119 SER A N 1
ATOM 901 C CA . SER A 1 119 ? -11.227 2.216 23.804 1.00 85.94 119 SER A CA 1
ATOM 902 C C . SER A 1 119 ? -10.580 3.448 23.149 1.00 85.94 119 SER A C 1
ATOM 904 O O . SER A 1 119 ? -9.632 3.323 22.377 1.00 85.94 119 SER A O 1
ATOM 906 N N . GLU A 1 120 ? -11.067 4.655 23.464 1.00 86.25 120 GLU A N 1
ATOM 907 C CA . GLU A 1 120 ? -10.545 5.909 22.881 1.00 86.25 120 GLU A CA 1
ATOM 908 C C . GLU A 1 120 ? -9.046 6.095 23.159 1.00 86.25 120 GLU A C 1
ATOM 910 O O . GLU A 1 120 ? -8.280 6.366 22.237 1.00 86.25 120 GLU A O 1
ATOM 915 N N . GLN A 1 121 ? -8.610 5.818 24.392 1.00 86.50 121 GLN A N 1
ATOM 916 C CA . GLN A 1 121 ? -7.199 5.888 24.789 1.00 86.50 121 GLN A CA 1
ATOM 917 C C . GLN A 1 121 ? -6.332 4.864 24.034 1.00 86.50 121 GLN A C 1
ATOM 919 O O . GLN A 1 121 ? -5.216 5.183 23.632 1.00 86.50 121 GLN A O 1
ATOM 924 N N . ALA A 1 122 ? -6.838 3.650 23.768 1.00 87.12 122 ALA A N 1
ATOM 925 C CA . ALA A 1 122 ? -6.106 2.667 22.966 1.00 87.12 122 ALA A CA 1
ATOM 926 C C . ALA A 1 122 ? -6.017 3.067 21.485 1.00 87.12 122 ALA A C 1
ATOM 928 O O . ALA A 1 122 ? -5.000 2.797 20.842 1.00 87.12 122 ALA A O 1
ATOM 929 N N . VAL A 1 123 ? -7.050 3.718 20.936 1.00 89.94 123 VAL A N 1
ATOM 930 C CA . VAL A 1 123 ? -7.030 4.250 19.563 1.00 89.94 123 VAL A CA 1
ATOM 931 C C . VAL A 1 123 ? -5.989 5.359 19.426 1.00 89.94 123 VAL A C 1
ATOM 933 O O . VAL A 1 123 ? -5.223 5.337 18.463 1.00 89.94 123 VAL A O 1
ATOM 936 N N . GLU A 1 124 ? -5.935 6.291 20.379 1.00 91.06 124 GLU A N 1
ATOM 937 C CA . GLU A 1 124 ? -4.922 7.354 20.418 1.00 91.06 124 GLU A CA 1
ATOM 938 C C . GLU A 1 124 ? -3.512 6.767 20.538 1.00 91.06 124 GLU A C 1
ATOM 940 O O . GLU A 1 124 ? -2.678 7.012 19.671 1.00 91.06 124 GLU A O 1
ATOM 945 N N . LEU A 1 125 ? -3.283 5.877 21.509 1.00 91.44 125 LEU A N 1
ATOM 946 C CA . LEU A 1 125 ? -1.984 5.226 21.703 1.00 91.44 125 LEU A CA 1
ATOM 947 C C . LEU A 1 125 ? -1.520 4.450 20.460 1.00 91.44 125 LEU A C 1
ATOM 949 O O . LEU A 1 125 ? -0.355 4.520 20.075 1.00 91.44 125 LEU A O 1
ATOM 953 N N . THR A 1 126 ? -2.429 3.711 19.819 1.00 91.38 126 THR A N 1
ATOM 954 C CA . THR A 1 126 ? -2.115 2.948 18.601 1.00 91.38 126 THR A CA 1
ATOM 955 C C . THR A 1 126 ? -1.779 3.881 17.440 1.00 91.38 126 THR A C 1
ATOM 957 O O . THR A 1 126 ? -0.843 3.615 16.685 1.00 91.38 126 THR A O 1
ATOM 960 N N . ARG A 1 127 ? -2.526 4.981 17.288 1.00 91.56 127 ARG A N 1
ATOM 961 C CA . ARG A 1 127 ? -2.275 5.983 16.250 1.00 91.56 127 ARG A CA 1
ATOM 962 C C . ARG A 1 127 ? -0.909 6.633 16.439 1.00 91.56 127 ARG A C 1
ATOM 964 O O . ARG A 1 127 ? -0.139 6.660 15.482 1.00 91.56 127 ARG A O 1
ATOM 971 N N . ASP A 1 128 ? -0.614 7.100 17.646 1.00 93.38 128 ASP A N 1
ATOM 972 C CA . ASP A 1 128 ? 0.650 7.766 17.960 1.00 93.38 128 ASP A CA 1
ATOM 973 C C . ASP A 1 128 ? 1.828 6.804 17.764 1.00 93.38 128 ASP A C 1
ATOM 975 O O . ASP A 1 128 ? 2.837 7.169 17.165 1.00 93.38 128 ASP A O 1
ATOM 979 N N . ALA A 1 129 ? 1.676 5.534 18.158 1.00 92.25 129 ALA A N 1
ATOM 980 C CA . ALA A 1 129 ? 2.686 4.509 17.910 1.00 92.25 129 ALA A CA 1
ATOM 981 C C . ALA A 1 129 ? 2.957 4.299 16.407 1.00 92.25 129 ALA A C 1
ATOM 983 O O . ALA A 1 129 ? 4.119 4.258 15.995 1.00 92.25 129 ALA A O 1
ATOM 984 N N . PHE A 1 130 ? 1.913 4.192 15.573 1.00 91.94 130 PHE A N 1
ATOM 985 C CA . PHE A 1 130 ? 2.084 4.071 14.120 1.00 91.94 130 PHE A CA 1
ATOM 986 C C . PHE A 1 130 ? 2.680 5.335 13.491 1.00 91.94 130 PHE A C 1
ATOM 988 O O . PHE A 1 130 ? 3.497 5.219 12.578 1.00 91.94 130 PHE A O 1
ATOM 995 N N . GLU A 1 131 ? 2.317 6.523 13.975 1.00 93.31 131 GLU A N 1
ATOM 996 C CA . GLU A 1 131 ? 2.873 7.796 13.507 1.00 93.31 131 GLU A CA 1
ATOM 997 C C . GLU A 1 131 ? 4.364 7.915 13.853 1.00 93.31 131 GLU A C 1
ATOM 999 O O . GLU A 1 131 ? 5.182 8.189 12.973 1.00 93.31 131 GLU A O 1
ATOM 1004 N N . CYS A 1 132 ? 4.749 7.598 15.093 1.00 95.56 132 CYS A N 1
ATOM 1005 C CA . CYS A 1 132 ? 6.152 7.549 15.501 1.00 95.56 132 CYS A CA 1
ATOM 1006 C C . CYS A 1 132 ? 6.956 6.547 14.661 1.00 95.56 132 CYS A C 1
ATOM 1008 O O . CYS A 1 132 ? 8.038 6.880 14.175 1.00 95.56 132 CYS A O 1
ATOM 1010 N N . LEU A 1 133 ? 6.433 5.334 14.451 1.00 93.88 133 LEU A N 1
ATOM 1011 C CA . LEU A 1 133 ? 7.101 4.319 13.632 1.00 93.88 133 LEU A CA 1
ATOM 1012 C C . LEU A 1 133 ? 7.239 4.746 12.170 1.00 93.88 133 LEU A C 1
ATOM 1014 O O . LEU A 1 133 ? 8.284 4.497 11.569 1.00 93.88 133 LEU A O 1
ATOM 1018 N N . ALA A 1 134 ? 6.224 5.403 11.608 1.00 91.38 134 ALA A N 1
ATOM 1019 C CA . ALA A 1 134 ? 6.277 5.926 10.249 1.00 91.38 134 ALA A CA 1
ATOM 1020 C C . ALA A 1 134 ? 7.370 6.994 10.103 1.00 91.38 134 ALA A C 1
ATOM 1022 O O . ALA A 1 134 ? 8.182 6.893 9.186 1.00 91.38 134 ALA A O 1
ATOM 1023 N N . ILE A 1 135 ? 7.455 7.949 11.036 1.00 93.19 135 ILE A N 1
ATOM 1024 C CA . ILE A 1 135 ? 8.488 9.002 11.029 1.00 93.19 135 ILE A CA 1
ATOM 1025 C C . ILE A 1 135 ? 9.890 8.399 11.171 1.00 93.19 135 ILE A C 1
ATOM 1027 O O . ILE A 1 135 ? 10.825 8.810 10.478 1.00 93.19 135 ILE A O 1
ATOM 1031 N N . ILE A 1 136 ? 10.052 7.402 12.044 1.00 95.75 136 ILE A N 1
ATOM 1032 C CA . ILE A 1 136 ? 11.329 6.702 12.220 1.00 95.75 136 ILE A CA 1
ATOM 1033 C C . ILE A 1 136 ? 11.714 5.963 10.930 1.00 95.75 136 ILE A C 1
ATOM 1035 O O . ILE A 1 136 ? 12.837 6.122 10.448 1.00 95.75 136 ILE A O 1
ATOM 1039 N N . ALA A 1 137 ? 10.795 5.194 10.338 1.00 91.19 137 ALA A N 1
ATOM 1040 C CA . ALA A 1 137 ? 11.038 4.463 9.094 1.00 91.19 137 ALA A CA 1
ATOM 1041 C C . ALA A 1 137 ? 11.354 5.406 7.921 1.00 91.19 137 ALA A C 1
ATOM 1043 O O . ALA A 1 137 ? 12.289 5.156 7.160 1.00 91.19 137 ALA A O 1
ATOM 1044 N N . GLU A 1 138 ? 10.627 6.517 7.806 1.00 88.38 138 GLU A N 1
ATOM 1045 C CA . GLU A 1 138 ? 10.872 7.556 6.806 1.00 88.38 138 GLU A CA 1
ATOM 1046 C C . GLU A 1 138 ? 12.264 8.182 6.983 1.00 88.38 138 GLU A C 1
ATOM 1048 O O . GLU A 1 138 ? 13.022 8.292 6.016 1.00 88.38 138 GLU A O 1
ATOM 1053 N N . THR A 1 139 ? 12.654 8.490 8.223 1.00 91.81 139 THR A N 1
ATOM 1054 C CA . THR A 1 139 ? 13.990 9.017 8.552 1.00 91.81 139 THR A CA 1
ATOM 1055 C C . THR A 1 139 ? 15.095 8.031 8.170 1.00 91.81 139 THR A C 1
ATOM 1057 O O . THR A 1 139 ? 16.107 8.436 7.594 1.00 91.81 139 THR A O 1
ATOM 1060 N N . PHE A 1 140 ? 14.912 6.733 8.433 1.00 91.81 140 PHE A N 1
ATOM 1061 C CA . PHE A 1 140 ? 15.877 5.704 8.034 1.00 91.81 140 PHE A CA 1
ATOM 1062 C C . PHE A 1 140 ? 16.028 5.603 6.517 1.00 91.81 140 PHE A C 1
ATOM 1064 O O . PHE A 1 140 ? 17.157 5.557 6.023 1.00 91.81 140 PHE A O 1
ATOM 1071 N N . ILE A 1 141 ? 14.917 5.605 5.775 1.00 88.88 141 ILE A N 1
ATOM 1072 C CA . ILE A 1 141 ? 14.950 5.555 4.309 1.00 88.88 141 ILE A CA 1
ATOM 1073 C C . ILE A 1 141 ? 15.659 6.792 3.749 1.00 88.88 141 ILE A C 1
ATOM 1075 O O . ILE A 1 141 ? 16.506 6.659 2.866 1.00 88.88 141 ILE A O 1
ATOM 1079 N N . PHE A 1 142 ? 15.369 7.986 4.275 1.00 87.94 142 PHE A N 1
ATOM 1080 C CA . PHE A 1 142 ? 16.040 9.209 3.835 1.00 87.94 142 PHE A CA 1
ATOM 1081 C C . PHE A 1 142 ? 17.529 9.228 4.169 1.00 87.94 142 PHE A C 1
ATOM 1083 O O . PHE A 1 142 ? 18.329 9.631 3.325 1.00 87.94 142 PHE A O 1
ATOM 1090 N N . ASN A 1 143 ? 17.919 8.765 5.357 1.00 90.75 143 ASN A N 1
ATOM 1091 C CA . ASN A 1 143 ? 19.327 8.656 5.724 1.00 90.75 143 ASN A CA 1
ATOM 1092 C C . ASN A 1 143 ? 20.062 7.690 4.779 1.00 90.75 143 ASN A C 1
ATOM 1094 O O . ASN A 1 143 ? 21.099 8.034 4.217 1.00 90.75 143 ASN A O 1
ATOM 1098 N N . TYR A 1 144 ? 19.481 6.519 4.513 1.00 87.44 144 TYR A N 1
ATOM 1099 C CA . TYR A 1 144 ? 20.077 5.548 3.600 1.00 87.44 144 TYR A CA 1
ATOM 1100 C C . TYR A 1 144 ? 20.156 6.064 2.153 1.00 87.44 144 TYR A C 1
ATOM 1102 O O . TYR A 1 144 ? 21.179 5.871 1.499 1.00 87.44 144 TYR A O 1
ATOM 1110 N N . LEU A 1 145 ? 19.142 6.791 1.669 1.00 85.75 145 LEU A N 1
ATOM 1111 C CA . LEU A 1 145 ? 19.199 7.474 0.371 1.00 85.75 145 LEU A CA 1
ATOM 1112 C C . LEU A 1 145 ? 20.323 8.523 0.332 1.00 85.75 145 LEU A C 1
ATOM 1114 O O . LEU A 1 145 ? 21.046 8.615 -0.660 1.00 85.75 145 LEU A O 1
ATOM 1118 N N . GLY A 1 146 ? 20.490 9.287 1.415 1.00 86.25 146 GLY A N 1
ATOM 1119 C CA . GLY A 1 146 ? 21.572 10.257 1.569 1.00 86.25 146 GLY A CA 1
ATOM 1120 C C . GLY A 1 146 ? 22.951 9.600 1.533 1.00 86.25 146 GLY A C 1
ATOM 1121 O O . GLY A 1 146 ? 23.823 10.060 0.804 1.00 86.25 146 GLY A O 1
ATOM 1122 N N . MET A 1 147 ? 23.140 8.488 2.248 1.00 86.44 147 MET A N 1
ATOM 1123 C CA . MET A 1 147 ? 24.386 7.715 2.197 1.00 86.44 147 MET A CA 1
ATOM 1124 C C . MET A 1 147 ? 24.645 7.151 0.795 1.00 86.44 147 MET A C 1
ATOM 1126 O O . MET A 1 147 ? 25.732 7.345 0.256 1.00 86.44 147 MET A O 1
ATOM 1130 N N . ALA A 1 148 ? 23.637 6.535 0.166 1.00 81.56 148 ALA A N 1
ATOM 1131 C CA . ALA A 1 148 ? 23.744 5.998 -1.190 1.00 81.56 148 ALA A CA 1
ATOM 1132 C C . ALA A 1 148 ? 24.164 7.075 -2.207 1.00 81.56 148 ALA A C 1
ATOM 1134 O O . ALA A 1 148 ? 24.958 6.795 -3.104 1.00 81.56 148 ALA A O 1
ATOM 1135 N N . PHE A 1 149 ? 23.695 8.315 -2.036 1.00 79.56 149 PHE A N 1
ATOM 1136 C CA . PHE A 1 149 ? 24.089 9.439 -2.885 1.00 79.56 149 PHE A CA 1
ATOM 1137 C C . PHE A 1 149 ? 25.593 9.753 -2.828 1.00 79.56 149 PHE A C 1
ATOM 1139 O O . PHE A 1 149 ? 26.170 10.140 -3.840 1.00 79.56 149 PHE A O 1
ATOM 1146 N N . PHE A 1 150 ? 26.235 9.577 -1.669 1.00 79.69 150 PHE A N 1
ATOM 1147 C CA . PHE A 1 150 ? 27.677 9.800 -1.510 1.00 79.69 150 PHE A CA 1
ATOM 1148 C C . PHE A 1 150 ? 28.525 8.571 -1.854 1.00 79.69 150 PHE A C 1
ATOM 1150 O O . PHE A 1 150 ? 29.680 8.724 -2.243 1.00 79.69 150 PHE A O 1
ATOM 1157 N N . THR A 1 151 ? 27.984 7.362 -1.690 1.00 79.69 151 THR A N 1
ATOM 1158 C CA . THR A 1 151 ? 28.726 6.112 -1.915 1.00 79.69 151 THR A CA 1
ATOM 1159 C C . THR A 1 151 ? 28.808 5.724 -3.390 1.00 79.69 151 THR A C 1
ATOM 1161 O O . THR A 1 151 ? 29.849 5.241 -3.829 1.00 79.69 151 THR A O 1
ATOM 1164 N N . PHE A 1 152 ? 27.738 5.917 -4.168 1.00 70.50 152 PHE A N 1
ATOM 1165 C CA . PHE A 1 152 ? 27.738 5.548 -5.584 1.00 70.50 152 PHE A CA 1
ATOM 1166 C C . PHE A 1 152 ? 28.278 6.696 -6.456 1.00 70.50 152 PHE A C 1
ATOM 1168 O O . PHE A 1 152 ? 27.884 7.847 -6.253 1.00 70.50 152 PHE A O 1
ATOM 1175 N N . PRO A 1 153 ? 29.125 6.421 -7.468 1.00 65.31 153 PRO A N 1
ATOM 1176 C CA . PRO A 1 153 ? 29.601 7.429 -8.416 1.00 65.31 153 PRO A CA 1
ATOM 1177 C C . PRO A 1 153 ? 28.487 7.811 -9.411 1.00 65.31 153 PRO A C 1
ATOM 1179 O O . PRO A 1 153 ? 28.533 7.525 -10.602 1.00 65.31 153 PRO A O 1
ATOM 1182 N N . ILE A 1 154 ? 27.437 8.473 -8.918 1.00 63.47 154 ILE A N 1
ATOM 1183 C CA . ILE A 1 154 ? 26.253 8.871 -9.704 1.00 63.47 154 ILE A CA 1
ATOM 1184 C C . ILE A 1 154 ? 26.594 10.001 -10.701 1.00 63.47 154 ILE A C 1
ATOM 1186 O O . ILE A 1 154 ? 25.839 10.267 -11.635 1.00 63.47 154 ILE A O 1
ATOM 1190 N N . PHE A 1 155 ? 27.743 10.663 -10.527 1.00 59.50 155 PHE A N 1
ATOM 1191 C CA . PHE A 1 155 ? 28.203 11.770 -11.373 1.00 59.50 155 PHE A CA 1
ATOM 1192 C C . PHE A 1 155 ? 28.983 11.342 -12.622 1.00 59.50 155 PHE A C 1
ATOM 1194 O O . PHE A 1 155 ? 29.398 12.207 -13.397 1.00 59.50 155 PHE A O 1
ATOM 1201 N N . ASP A 1 156 ? 29.138 10.041 -12.873 1.00 68.44 156 ASP A N 1
ATOM 1202 C CA . ASP A 1 156 ? 29.628 9.584 -14.170 1.00 68.44 156 ASP A CA 1
ATOM 1203 C C . ASP A 1 156 ? 28.656 10.010 -15.284 1.00 68.44 156 ASP A C 1
ATOM 1205 O O . ASP A 1 156 ? 27.430 9.971 -15.134 1.00 68.44 156 ASP A O 1
ATOM 1209 N N . GLN A 1 157 ? 29.188 10.417 -16.443 1.00 60.62 157 GLN A N 1
ATOM 1210 C CA . GLN A 1 157 ? 28.376 10.958 -17.547 1.00 60.62 157 GLN A CA 1
ATOM 1211 C C . GLN A 1 157 ? 27.251 10.008 -17.997 1.00 60.62 157 GLN A C 1
ATOM 1213 O O . GLN A 1 157 ? 26.202 10.465 -18.462 1.00 60.62 157 GLN A O 1
ATOM 1218 N N . LEU A 1 158 ? 27.450 8.693 -17.860 1.00 64.31 158 LEU A N 1
ATOM 1219 C CA . LEU A 1 158 ? 26.445 7.684 -18.191 1.00 64.31 158 LEU A CA 1
ATOM 1220 C C . LEU A 1 158 ? 25.278 7.684 -17.189 1.00 64.31 158 LEU A C 1
ATOM 1222 O O . LEU A 1 158 ? 24.118 7.633 -17.605 1.00 64.31 158 LEU A O 1
ATOM 1226 N N . ALA A 1 159 ? 25.568 7.827 -15.894 1.00 71.56 159 ALA A N 1
ATOM 1227 C CA . ALA A 1 159 ? 24.572 7.863 -14.827 1.00 71.56 159 ALA A CA 1
ATOM 1228 C C . ALA A 1 159 ? 23.706 9.133 -14.892 1.00 71.56 159 ALA A C 1
ATOM 1230 O O . ALA A 1 159 ? 22.483 9.053 -14.758 1.00 71.56 159 ALA A O 1
ATOM 1231 N N . TRP A 1 160 ? 24.295 10.289 -15.219 1.00 76.69 160 TRP A N 1
ATOM 1232 C CA . TRP A 1 160 ? 23.535 11.534 -15.398 1.00 76.69 160 TRP A CA 1
ATOM 1233 C C . TRP A 1 160 ? 22.549 11.471 -16.577 1.00 76.69 160 TRP A C 1
ATOM 1235 O O . TRP A 1 160 ? 21.383 11.857 -16.451 1.00 76.69 160 TRP A O 1
ATOM 1245 N N . ARG A 1 161 ? 22.988 10.939 -17.728 1.00 80.31 161 ARG A N 1
ATOM 1246 C CA . ARG A 1 161 ? 22.122 10.760 -18.910 1.00 80.31 161 ARG A CA 1
ATOM 1247 C C . ARG A 1 161 ? 20.991 9.778 -18.620 1.00 80.31 161 ARG A C 1
ATOM 1249 O O . ARG A 1 161 ? 19.849 10.043 -18.991 1.00 80.31 161 ARG A O 1
ATOM 1256 N N . PHE A 1 162 ? 21.295 8.683 -17.926 1.00 82.44 162 PHE A N 1
ATOM 1257 C CA . PHE A 1 162 ? 20.288 7.715 -17.506 1.00 82.44 162 PHE A CA 1
ATOM 1258 C C . PHE A 1 162 ? 19.279 8.332 -16.528 1.00 82.44 162 PHE A C 1
ATOM 1260 O O . PHE A 1 162 ? 18.076 8.158 -16.712 1.00 82.44 162 PHE A O 1
ATOM 1267 N N . GLY A 1 163 ? 19.740 9.129 -15.559 1.00 82.25 163 GLY A N 1
ATOM 1268 C CA . GLY A 1 163 ? 18.881 9.850 -14.617 1.00 82.25 163 GLY A CA 1
ATOM 1269 C C . GLY A 1 163 ? 17.912 10.816 -15.306 1.00 82.25 163 GLY A C 1
ATOM 1270 O O . GLY A 1 163 ? 16.717 10.807 -15.009 1.00 82.25 163 GLY A O 1
ATOM 1271 N N . LEU A 1 164 ? 18.387 11.595 -16.285 1.00 84.31 164 LEU A N 1
ATOM 1272 C CA . LEU A 1 164 ? 17.530 12.480 -17.085 1.00 84.31 164 LEU A CA 1
ATOM 1273 C C . LEU A 1 164 ? 16.512 11.703 -17.930 1.00 84.31 164 LEU A C 1
ATOM 1275 O O . LEU A 1 164 ? 15.337 12.076 -17.968 1.00 84.31 164 LEU A O 1
ATOM 1279 N N . CYS A 1 165 ? 16.931 10.612 -18.575 1.00 87.31 165 CYS A N 1
ATOM 1280 C CA . CYS A 1 165 ? 16.023 9.738 -19.318 1.00 87.31 165 CYS A CA 1
ATOM 1281 C C . CYS A 1 165 ? 14.963 9.110 -18.400 1.00 87.31 165 CYS A C 1
ATOM 1283 O O . CYS A 1 165 ? 13.784 9.103 -18.749 1.00 87.31 165 CYS A O 1
ATOM 1285 N N . ALA A 1 166 ? 15.351 8.637 -17.213 1.00 84.69 166 ALA A N 1
ATOM 1286 C CA . ALA A 1 166 ? 14.441 8.072 -16.220 1.00 84.69 166 ALA A CA 1
ATOM 1287 C C . ALA A 1 166 ? 13.444 9.120 -15.699 1.00 84.69 166 ALA A C 1
ATOM 1289 O O . ALA A 1 166 ? 12.250 8.833 -15.580 1.00 84.69 166 ALA A O 1
ATOM 1290 N N . LEU A 1 167 ? 13.901 10.352 -15.455 1.00 86.50 167 LEU A N 1
ATOM 1291 C CA . LEU A 1 167 ? 13.045 11.473 -15.069 1.00 86.50 167 LEU A CA 1
ATOM 1292 C C . LEU A 1 167 ? 12.020 11.790 -16.169 1.00 86.50 167 LEU A C 1
ATOM 1294 O O . LEU A 1 167 ? 10.821 11.882 -15.892 1.00 86.50 167 LEU A O 1
ATOM 1298 N N . ALA A 1 168 ? 12.467 11.894 -17.423 1.00 88.19 168 ALA A N 1
ATOM 1299 C CA . ALA A 1 168 ? 11.583 12.115 -18.566 1.00 88.19 168 ALA A CA 1
ATOM 1300 C C . ALA A 1 168 ? 10.569 10.969 -18.730 1.00 88.19 168 ALA A C 1
ATOM 1302 O O . ALA A 1 168 ? 9.371 11.220 -18.875 1.00 88.19 168 ALA A O 1
ATOM 1303 N N . ALA A 1 169 ? 11.019 9.716 -18.622 1.00 87.38 169 ALA A N 1
ATOM 1304 C CA . ALA A 1 169 ? 10.157 8.540 -18.672 1.00 87.38 169 ALA A CA 1
ATOM 1305 C C . ALA A 1 169 ? 9.109 8.539 -17.544 1.00 87.38 169 ALA A C 1
ATOM 1307 O O . ALA A 1 169 ? 7.960 8.174 -17.787 1.00 87.38 169 ALA A O 1
ATOM 1308 N N . CYS A 1 170 ? 9.448 9.013 -16.339 1.00 86.12 170 CYS A N 1
ATOM 1309 C CA . CYS A 1 170 ? 8.488 9.168 -15.241 1.00 86.12 170 CYS A CA 1
ATOM 1310 C C . CYS A 1 170 ? 7.382 10.184 -15.573 1.00 86.12 170 CYS A C 1
ATOM 1312 O O . CYS A 1 170 ? 6.203 9.908 -15.330 1.00 86.12 170 CYS A O 1
ATOM 1314 N N . PHE A 1 171 ? 7.733 11.337 -16.152 1.00 87.75 171 PHE A N 1
ATOM 1315 C CA . PHE A 1 171 ? 6.756 12.354 -16.558 1.00 87.75 171 PHE A CA 1
ATOM 1316 C C . PHE A 1 171 ? 5.861 11.881 -17.709 1.00 87.75 171 PHE A C 1
ATOM 1318 O O . PHE A 1 171 ? 4.639 12.060 -17.651 1.00 87.75 171 PHE A O 1
ATOM 1325 N N . VAL A 1 172 ? 6.449 11.234 -18.722 1.00 88.38 172 VAL A N 1
ATOM 1326 C CA . VAL A 1 172 ? 5.721 10.672 -19.872 1.00 88.38 172 VAL A CA 1
ATOM 1327 C C . VAL A 1 172 ? 4.812 9.528 -19.434 1.00 88.38 172 VAL A C 1
ATOM 1329 O O . VAL A 1 172 ? 3.624 9.525 -19.757 1.00 88.38 172 VAL A O 1
ATOM 1332 N N . GLY A 1 173 ? 5.328 8.597 -18.629 1.00 85.06 173 GLY A N 1
ATOM 1333 C CA . GLY A 1 173 ? 4.559 7.477 -18.092 1.00 85.06 173 GLY A CA 1
ATOM 1334 C C . GLY A 1 173 ? 3.340 7.937 -17.294 1.00 85.06 173 GLY A C 1
ATOM 1335 O O . GLY A 1 173 ? 2.325 7.246 -17.267 1.00 85.06 173 GLY A O 1
ATOM 1336 N N . ARG A 1 174 ? 3.380 9.141 -16.713 1.00 86.44 174 ARG A N 1
ATOM 1337 C CA . ARG A 1 174 ? 2.261 9.748 -15.986 1.00 86.44 174 ARG A CA 1
ATOM 1338 C C . ARG A 1 174 ? 1.230 10.492 -16.810 1.00 86.44 174 ARG A C 1
ATOM 1340 O O . ARG A 1 174 ? 0.209 10.893 -16.254 1.00 86.44 174 ARG A O 1
ATOM 1347 N N . LEU A 1 175 ? 1.414 10.635 -18.116 1.00 87.31 175 LEU A N 1
ATOM 1348 C CA . LEU A 1 175 ? 0.409 11.284 -18.962 1.00 87.31 175 LEU A CA 1
ATOM 1349 C C . LEU A 1 175 ? -0.961 10.578 -18.904 1.00 87.31 175 LEU A C 1
ATOM 1351 O O . LEU A 1 175 ? -1.989 11.220 -19.127 1.00 87.31 175 LEU A O 1
ATOM 1355 N N . HIS A 1 176 ? -1.003 9.302 -18.496 1.00 87.06 176 HIS A N 1
ATOM 1356 C CA . HIS A 1 176 ? -2.246 8.572 -18.230 1.00 87.06 176 HIS A CA 1
ATOM 1357 C C . HIS A 1 176 ? -3.164 9.261 -17.198 1.00 87.06 176 HIS A C 1
ATOM 1359 O O . HIS A 1 176 ? -4.375 9.061 -17.260 1.00 87.06 176 HIS A O 1
ATOM 1365 N N . VAL A 1 177 ? -2.646 10.120 -16.307 1.00 87.31 177 VAL A N 1
ATOM 1366 C CA . VAL A 1 177 ? -3.445 10.902 -15.339 1.00 87.31 177 VAL A CA 1
ATOM 1367 C C . VAL A 1 177 ? -4.440 11.831 -16.049 1.00 87.31 177 VAL A C 1
ATOM 1369 O O . VAL A 1 177 ? -5.592 11.957 -15.624 1.00 87.31 177 VAL A O 1
ATOM 1372 N N . PHE A 1 178 ? -4.054 12.444 -17.173 1.00 87.12 178 PHE A N 1
ATOM 1373 C CA . PHE A 1 178 ? -4.967 13.280 -17.963 1.00 87.12 178 PHE A CA 1
ATOM 1374 C C . PHE A 1 178 ? -6.086 12.442 -18.598 1.00 87.12 178 PHE A C 1
ATOM 1376 O O . PHE A 1 178 ? -7.251 12.843 -18.578 1.00 87.12 178 PHE A O 1
ATOM 1383 N N . GLY A 1 179 ? -5.758 11.242 -19.085 1.00 86.38 179 GLY A N 1
ATOM 1384 C CA . GLY A 1 179 ? -6.746 10.284 -19.589 1.00 86.38 179 GLY A CA 1
ATOM 1385 C C . GLY A 1 179 ? -7.694 9.788 -18.492 1.00 86.38 179 GLY A C 1
ATOM 1386 O O . GLY A 1 179 ? -8.913 9.818 -18.664 1.00 86.38 179 GLY A O 1
ATOM 1387 N N . GLY A 1 180 ? -7.154 9.407 -17.332 1.00 85.12 180 GLY A N 1
ATOM 1388 C CA . GLY A 1 180 ? -7.921 8.939 -16.177 1.00 85.12 180 GLY A CA 1
ATOM 1389 C C . GLY A 1 180 ? -8.867 10.008 -15.628 1.00 85.12 180 GLY A C 1
ATOM 1390 O O . GLY A 1 180 ? -10.054 9.750 -15.435 1.00 85.12 180 GLY A O 1
ATOM 1391 N N . THR A 1 181 ? -8.392 11.245 -15.463 1.00 86.00 181 THR A N 1
ATOM 1392 C CA . THR A 1 181 ? -9.243 12.371 -15.034 1.00 86.00 181 THR A CA 1
ATOM 1393 C C . THR A 1 181 ? -10.329 12.697 -16.062 1.00 86.00 181 THR A C 1
ATOM 1395 O O . THR A 1 181 ? -11.474 12.958 -15.678 1.00 86.00 181 THR A O 1
ATOM 1398 N N . ALA A 1 182 ? -10.034 12.610 -17.364 1.00 85.00 182 ALA A N 1
ATOM 1399 C CA . ALA A 1 182 ? -11.036 12.755 -18.419 1.00 85.00 182 ALA A CA 1
ATOM 1400 C C . ALA A 1 182 ? -12.094 11.637 -18.377 1.00 85.00 182 ALA A C 1
ATOM 1402 O O . ALA A 1 182 ? -13.291 11.934 -18.471 1.00 85.00 182 ALA A O 1
ATOM 1403 N N . ALA A 1 183 ? -11.678 10.384 -18.171 1.00 86.25 183 ALA A N 1
ATOM 1404 C CA . ALA A 1 183 ? -12.562 9.227 -18.043 1.00 86.25 183 ALA A CA 1
ATOM 1405 C C . ALA A 1 183 ? -13.463 9.329 -16.803 1.00 86.25 183 ALA A C 1
ATOM 1407 O O . ALA A 1 183 ? -14.679 9.173 -16.919 1.00 86.25 183 ALA A O 1
ATOM 1408 N N . VAL A 1 184 ? -12.914 9.698 -15.642 1.00 85.50 184 VAL A N 1
ATOM 1409 C CA . VAL A 1 184 ? -13.688 9.938 -14.409 1.00 85.50 184 VAL A CA 1
ATOM 1410 C C . VAL A 1 184 ? -14.689 11.076 -14.612 1.00 85.50 184 VAL A C 1
ATOM 1412 O O . VAL A 1 184 ? -15.867 10.942 -14.273 1.00 85.50 184 VAL A O 1
ATOM 1415 N N . ASN A 1 185 ? -14.262 12.180 -15.230 1.00 85.31 185 ASN A N 1
ATOM 1416 C CA . ASN A 1 185 ? -15.150 13.293 -15.563 1.00 85.31 185 ASN A CA 1
ATOM 1417 C C . ASN A 1 185 ? -16.243 12.878 -16.567 1.00 85.31 185 ASN A C 1
ATOM 1419 O O . ASN A 1 185 ? -17.351 13.417 -16.527 1.00 85.31 185 ASN A O 1
ATOM 1423 N N . ALA A 1 186 ? -15.965 11.959 -17.495 1.00 84.25 186 ALA A N 1
ATOM 1424 C CA . ALA A 1 186 ? -16.957 11.413 -18.422 1.00 84.25 186 ALA A CA 1
ATOM 1425 C C . ALA A 1 186 ? -17.940 10.461 -17.720 1.00 84.25 186 ALA A C 1
ATOM 1427 O O . ALA A 1 186 ? -19.147 10.585 -17.927 1.00 84.25 186 ALA A O 1
ATOM 1428 N N . TYR A 1 187 ? -17.450 9.577 -16.849 1.00 84.38 187 TYR A N 1
ATOM 1429 C CA . TYR A 1 187 ? -18.263 8.649 -16.062 1.00 84.38 187 TYR A CA 1
ATOM 1430 C C . TYR A 1 187 ? -19.212 9.388 -15.112 1.00 84.38 187 TYR A C 1
ATOM 1432 O O . TYR A 1 187 ? -20.420 9.157 -15.150 1.00 84.38 187 TYR A O 1
ATOM 1440 N N . ARG A 1 188 ? -18.706 10.379 -14.361 1.00 79.56 188 ARG A N 1
ATOM 1441 C CA . ARG A 1 188 ? -19.540 11.263 -13.525 1.00 79.56 188 ARG A CA 1
ATOM 1442 C C . ARG A 1 188 ? -20.612 11.957 -14.367 1.00 79.56 188 ARG A C 1
ATOM 1444 O O . ARG A 1 188 ? -21.787 11.926 -14.022 1.00 79.56 188 ARG A O 1
ATOM 1451 N N . ARG A 1 189 ? -20.246 12.508 -15.532 1.00 75.31 189 ARG A N 1
ATOM 1452 C CA . ARG A 1 189 ? -21.214 13.121 -16.463 1.00 75.31 189 ARG A CA 1
ATOM 1453 C C . ARG A 1 189 ? -22.284 12.145 -16.966 1.00 75.31 189 ARG A C 1
ATOM 1455 O O . ARG A 1 189 ? -23.386 12.596 -17.261 1.00 75.31 189 ARG A O 1
ATOM 1462 N N . ARG A 1 190 ? -21.985 10.849 -17.102 1.00 79.31 190 ARG A N 1
ATOM 1463 C CA . ARG A 1 190 ? -22.973 9.824 -17.484 1.00 79.31 190 ARG A CA 1
ATOM 1464 C C . ARG A 1 190 ? -23.911 9.484 -16.325 1.00 79.31 190 ARG A C 1
ATOM 1466 O O . ARG A 1 190 ? -25.116 9.494 -16.540 1.00 79.31 190 ARG A O 1
ATOM 1473 N N . LEU A 1 191 ? -23.390 9.291 -15.110 1.00 75.44 191 LEU A N 1
ATOM 1474 C CA . LEU A 1 191 ? -24.213 9.047 -13.915 1.00 75.44 191 LEU A CA 1
ATOM 1475 C C . LEU A 1 191 ? -25.201 10.193 -13.646 1.00 75.44 191 LEU A C 1
ATOM 1477 O O . LEU A 1 191 ? -26.382 9.957 -13.411 1.00 75.44 191 LEU A O 1
ATOM 1481 N N . HIS A 1 192 ? -24.738 11.442 -13.751 1.00 67.69 192 HIS A N 1
ATOM 1482 C CA . HIS A 1 192 ? -25.574 12.626 -13.518 1.00 67.69 192 HIS A CA 1
ATOM 1483 C C . HIS A 1 192 ? -26.622 12.886 -14.607 1.00 67.69 192 HIS A C 1
ATOM 1485 O O . HIS A 1 192 ? -27.545 13.653 -14.375 1.00 67.69 192 HIS A O 1
ATOM 1491 N N . ARG A 1 193 ? -26.511 12.265 -15.788 1.00 65.00 193 ARG A N 1
ATOM 1492 C CA . ARG A 1 193 ? -27.590 12.300 -16.790 1.00 65.00 193 ARG A CA 1
ATOM 1493 C C . AR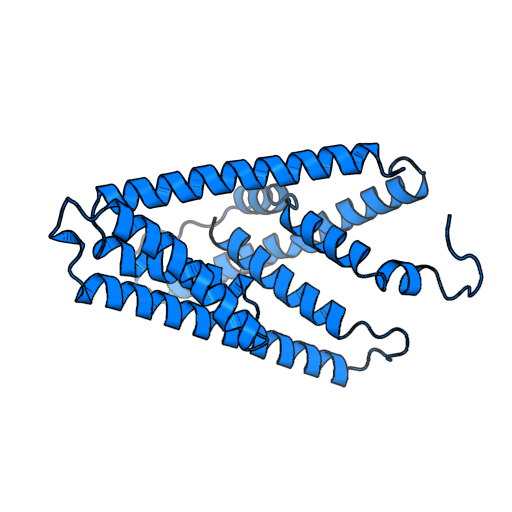G A 1 193 ? -28.725 11.323 -16.469 1.00 65.00 193 ARG A C 1
ATOM 1495 O O . ARG A 1 193 ? -29.818 11.516 -16.983 1.00 65.00 193 ARG A O 1
ATOM 1502 N N . GLY A 1 194 ? -28.465 10.296 -15.654 1.00 63.41 194 GLY A N 1
ATOM 1503 C CA . GLY A 1 194 ? -29.466 9.321 -15.205 1.00 63.41 194 GLY A CA 1
ATOM 1504 C C . GLY A 1 194 ? -30.127 9.670 -13.866 1.00 63.41 194 GLY A C 1
ATOM 1505 O O . GLY A 1 194 ? -31.253 9.252 -13.623 1.00 63.41 194 GLY A O 1
ATOM 1506 N N . ALA A 1 195 ? -29.465 10.450 -13.006 1.00 59.62 195 ALA A N 1
ATOM 1507 C CA . ALA A 1 195 ? -30.028 10.931 -11.745 1.00 59.62 195 ALA A CA 1
ATOM 1508 C C . ALA A 1 195 ? -30.733 12.287 -11.948 1.00 59.62 195 ALA A C 1
ATOM 1510 O O . ALA A 1 195 ? -30.143 13.211 -12.498 1.00 59.62 195 ALA A O 1
ATOM 1511 N N . HIS A 1 196 ? -31.996 12.378 -11.519 1.00 53.34 196 HIS A N 1
ATOM 1512 C CA . HIS A 1 196 ? -32.933 13.498 -11.689 1.00 53.34 196 HIS A CA 1
ATOM 1513 C C . HIS A 1 196 ? -32.339 14.925 -11.654 1.00 53.34 196 HIS A C 1
ATOM 1515 O O . HIS A 1 196 ? -31.421 15.234 -10.895 1.00 53.34 196 HIS A O 1
ATOM 1521 N N . ALA A 1 197 ? -32.974 15.810 -12.434 1.00 55.44 197 ALA A N 1
ATOM 1522 C CA . ALA A 1 197 ? -32.648 17.208 -12.755 1.00 55.44 197 ALA A CA 1
ATOM 1523 C C . ALA A 1 197 ? -32.557 18.223 -11.581 1.00 55.44 197 ALA A C 1
ATOM 1525 O O . ALA A 1 197 ? -32.747 19.417 -11.796 1.00 55.44 197 ALA A O 1
ATOM 1526 N N . GLY A 1 198 ? -32.260 17.783 -10.354 1.00 54.84 198 GLY A N 1
ATOM 1527 C CA . GLY A 1 198 ? -32.121 18.631 -9.161 1.00 54.84 198 GLY A CA 1
ATOM 1528 C C . GLY A 1 198 ? -30.830 18.431 -8.355 1.00 54.84 198 GLY A C 1
ATOM 1529 O O . GLY A 1 198 ? -30.638 19.112 -7.352 1.00 54.84 198 GLY A O 1
ATOM 1530 N N . ALA A 1 199 ? -29.936 17.516 -8.751 1.00 58.16 199 ALA A N 1
ATOM 1531 C CA . ALA A 1 199 ? -28.676 17.300 -8.036 1.00 58.16 199 ALA A CA 1
ATOM 1532 C C . ALA A 1 199 ? -27.639 18.391 -8.370 1.00 58.16 199 ALA A C 1
ATOM 1534 O O . ALA A 1 199 ? -27.421 18.711 -9.540 1.00 58.16 199 ALA A O 1
ATOM 1535 N N . ALA A 1 200 ? -26.974 18.930 -7.338 1.00 54.72 200 ALA A N 1
ATOM 1536 C CA . ALA A 1 200 ? -25.880 19.892 -7.475 1.00 54.72 200 ALA A CA 1
ATOM 1537 C C . ALA A 1 200 ? -24.834 19.410 -8.505 1.00 54.72 200 ALA A C 1
ATOM 1539 O O . ALA A 1 200 ? -24.563 18.205 -8.584 1.00 54.72 200 ALA A O 1
ATOM 1540 N N . PRO A 1 201 ? -24.240 20.313 -9.312 1.00 57.00 201 PRO A N 1
ATOM 1541 C CA . PRO A 1 201 ? -23.315 19.912 -10.363 1.00 57.00 201 PRO A CA 1
ATOM 1542 C C . PRO A 1 201 ? -22.147 19.109 -9.767 1.00 57.00 201 PRO A C 1
ATOM 1544 O O . PRO A 1 201 ? -21.575 19.541 -8.763 1.00 57.00 201 PRO A O 1
ATOM 1547 N N . PRO A 1 202 ? -21.752 17.966 -10.370 1.00 60.62 202 PRO A N 1
ATOM 1548 C CA . PRO A 1 202 ? -20.578 17.232 -9.913 1.00 60.62 202 PRO A CA 1
ATOM 1549 C C . PRO A 1 202 ? -19.374 18.162 -9.881 1.00 60.62 202 PRO A C 1
ATOM 1551 O O . PRO A 1 202 ? -19.103 18.846 -10.875 1.00 60.62 202 PRO A O 1
ATOM 1554 N N . SER A 1 203 ? -18.617 18.136 -8.782 1.00 65.81 203 SER A N 1
ATOM 1555 C CA . SER A 1 203 ? -17.303 18.768 -8.720 1.00 65.81 203 SER A CA 1
ATOM 1556 C C . SER A 1 203 ? -16.433 18.179 -9.836 1.00 65.81 203 SER A C 1
ATOM 1558 O O . SER A 1 203 ? -15.995 17.022 -9.804 1.00 65.81 203 SER A O 1
ATOM 1560 N N . ARG A 1 204 ? -16.271 18.955 -10.912 1.00 67.12 204 ARG A N 1
ATOM 1561 C CA . ARG A 1 204 ? -15.443 18.565 -12.051 1.00 67.12 204 ARG A CA 1
ATOM 1562 C C . ARG A 1 204 ? -13.994 18.719 -11.641 1.00 67.12 204 ARG A C 1
ATOM 1564 O O . ARG A 1 204 ? -13.595 19.772 -11.145 1.00 67.12 204 ARG A O 1
ATOM 1571 N N . ILE A 1 205 ? -13.199 17.690 -11.908 1.00 76.81 205 ILE A N 1
ATOM 1572 C CA . ILE A 1 205 ? -11.753 17.794 -11.753 1.00 76.81 205 ILE A CA 1
ATOM 1573 C C . ILE A 1 205 ? -11.275 18.711 -12.880 1.00 76.81 205 ILE A C 1
ATOM 1575 O O . ILE A 1 205 ? -11.316 18.334 -14.053 1.00 76.81 205 ILE A O 1
ATOM 1579 N N . SER A 1 206 ? -10.923 19.948 -12.529 1.00 82.81 206 SER A N 1
ATOM 1580 C CA . SER A 1 206 ? -10.418 20.946 -13.476 1.00 82.81 206 SER A CA 1
ATOM 1581 C C . SER A 1 206 ? -9.033 20.547 -13.988 1.00 82.81 206 SER A C 1
ATOM 1583 O O . SER A 1 206 ? -8.269 19.897 -13.276 1.00 82.81 206 SER A O 1
ATOM 1585 N N . TYR A 1 207 ? -8.671 20.998 -15.190 1.00 81.12 207 TYR A N 1
ATOM 1586 C CA . TYR A 1 207 ? -7.339 20.785 -15.766 1.00 81.12 207 TYR A CA 1
ATOM 1587 C C . TYR A 1 207 ? -6.208 21.251 -14.843 1.00 81.12 207 TYR A C 1
ATOM 1589 O O . TYR A 1 207 ? -5.168 20.606 -14.789 1.00 81.12 207 TYR A O 1
ATOM 1597 N N . ARG A 1 208 ? -6.430 22.310 -14.049 1.00 86.50 208 ARG A N 1
ATOM 1598 C CA . ARG A 1 208 ? -5.457 22.773 -13.042 1.00 86.50 208 ARG A CA 1
ATOM 1599 C C . ARG A 1 208 ? -5.203 21.727 -11.953 1.00 86.50 208 ARG A C 1
ATOM 1601 O O . ARG A 1 208 ? -4.067 21.539 -11.542 1.00 86.50 208 ARG A O 1
ATOM 1608 N N . HIS A 1 209 ? -6.250 21.020 -11.528 1.00 85.19 209 HIS A N 1
ATOM 1609 C CA . HIS A 1 209 ? -6.131 19.942 -10.546 1.00 85.19 209 HIS A CA 1
ATOM 1610 C C . HIS A 1 209 ? -5.478 18.705 -11.167 1.00 85.19 209 HIS A C 1
ATOM 1612 O O . HIS A 1 209 ? -4.629 18.092 -10.535 1.00 85.19 209 HIS A O 1
ATOM 1618 N N . ALA A 1 210 ? -5.813 18.368 -12.418 1.00 85.81 210 ALA A N 1
ATOM 1619 C CA . ALA A 1 210 ? -5.172 17.261 -13.130 1.00 85.81 210 ALA A CA 1
ATOM 1620 C C . ALA A 1 210 ? -3.666 17.500 -13.336 1.00 85.81 210 ALA A C 1
ATOM 1622 O O . ALA A 1 210 ? -2.869 16.591 -13.123 1.00 85.81 210 ALA A O 1
ATOM 1623 N N . PHE A 1 211 ? -3.272 18.731 -13.681 1.00 87.31 211 PHE A N 1
ATOM 1624 C CA . PHE A 1 211 ? -1.866 19.120 -13.777 1.00 87.31 211 PHE A CA 1
ATOM 1625 C C . PHE A 1 211 ? -1.152 19.023 -12.425 1.00 87.31 211 PHE A C 1
ATOM 1627 O O . PHE A 1 211 ? -0.051 18.484 -12.356 1.00 87.31 211 PHE A O 1
ATOM 1634 N N . LEU A 1 212 ? -1.794 19.487 -11.347 1.00 87.31 212 LEU A N 1
ATOM 1635 C CA . LEU A 1 212 ? -1.233 19.391 -10.001 1.00 87.31 212 LEU A CA 1
ATOM 1636 C C . LEU A 1 212 ? -0.999 17.931 -9.597 1.00 87.31 212 LEU A C 1
ATOM 1638 O O . LEU A 1 212 ? 0.090 17.617 -9.140 1.00 87.31 212 LEU A O 1
ATOM 1642 N N . VAL A 1 213 ? -1.964 17.036 -9.839 1.00 85.94 213 VAL A N 1
ATOM 1643 C CA . VAL A 1 213 ? -1.831 15.593 -9.553 1.00 85.94 213 VAL A CA 1
ATOM 1644 C C . VAL A 1 213 ? -0.747 14.936 -10.415 1.00 85.94 213 VAL A C 1
ATOM 1646 O O . VAL A 1 213 ? 0.020 14.110 -9.924 1.00 85.94 213 VAL A O 1
ATOM 1649 N N . TRP A 1 214 ? -0.645 15.314 -11.693 1.00 87.12 214 TRP A N 1
ATOM 1650 C CA . TRP A 1 214 ? 0.413 14.829 -12.584 1.00 87.12 214 TRP A CA 1
ATOM 1651 C C . TRP A 1 214 ? 1.809 15.235 -12.085 1.00 87.12 214 TRP A C 1
ATOM 1653 O O . TRP A 1 214 ? 2.717 14.401 -12.049 1.00 87.12 214 TRP A O 1
ATOM 1663 N N . PHE A 1 215 ? 1.960 16.491 -11.654 1.00 86.44 215 PHE A N 1
ATOM 1664 C CA . PHE A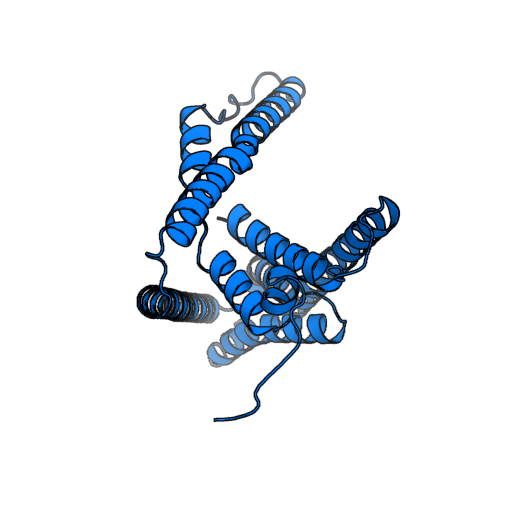 1 215 ? 3.227 17.048 -11.183 1.00 86.44 215 PHE A CA 1
ATOM 1665 C C . PHE A 1 215 ? 3.609 16.573 -9.771 1.00 86.44 215 PHE A C 1
ATOM 1667 O O . PHE A 1 215 ? 4.783 16.336 -9.500 1.00 86.44 215 PHE A O 1
ATOM 1674 N N . SER A 1 216 ? 2.640 16.393 -8.867 1.00 82.31 216 SER A N 1
ATOM 1675 C CA . SER A 1 216 ? 2.900 16.170 -7.438 1.00 82.31 216 SER A CA 1
ATOM 1676 C C . SER A 1 216 ? 3.382 14.766 -7.067 1.00 82.31 216 SER A C 1
ATOM 1678 O O . SER A 1 216 ? 3.769 14.545 -5.926 1.00 82.31 216 SER A O 1
ATOM 1680 N N . GLY A 1 217 ? 3.330 13.782 -7.964 1.00 71.19 217 GLY A N 1
ATOM 1681 C CA . GLY A 1 217 ? 3.556 12.387 -7.571 1.00 71.19 217 GLY A CA 1
ATOM 1682 C C . GLY A 1 217 ? 5.026 11.945 -7.471 1.00 71.19 217 GLY A C 1
ATOM 1683 O O . GLY A 1 217 ? 5.319 10.812 -7.830 1.00 71.19 217 GLY A O 1
ATOM 1684 N N . LEU A 1 218 ? 6.002 12.780 -7.139 1.00 67.44 218 LEU A N 1
ATOM 1685 C CA . LEU A 1 218 ? 7.417 12.353 -7.163 1.00 67.44 218 LEU A CA 1
ATOM 1686 C C . LEU A 1 218 ? 7.631 10.975 -6.482 1.00 67.44 218 LEU A C 1
ATOM 1688 O O . LEU A 1 218 ? 7.017 10.676 -5.460 1.00 67.44 218 LEU A O 1
ATOM 1692 N N . ARG A 1 219 ? 8.406 10.087 -7.129 1.00 69.38 219 ARG A N 1
ATOM 1693 C CA . ARG A 1 219 ? 8.632 8.703 -6.665 1.00 69.38 219 ARG A CA 1
ATOM 1694 C C . ARG A 1 219 ? 9.318 8.749 -5.295 1.00 69.38 219 ARG A C 1
ATOM 1696 O O . ARG A 1 219 ? 10.338 9.414 -5.156 1.00 69.38 219 ARG A O 1
ATOM 1703 N N . GLY A 1 220 ? 8.737 8.069 -4.308 1.00 73.69 220 GLY A N 1
ATOM 1704 C CA . GLY A 1 220 ? 9.206 8.080 -2.922 1.00 73.69 220 GLY A CA 1
ATOM 1705 C C . GLY A 1 220 ? 10.127 6.912 -2.561 1.00 73.69 220 GLY A C 1
ATOM 1706 O O . GLY A 1 220 ? 10.601 6.168 -3.423 1.00 73.69 220 GLY A O 1
ATOM 1707 N N . GLY A 1 221 ? 10.319 6.724 -1.255 1.00 76.25 221 GLY A N 1
ATOM 1708 C CA . GLY A 1 221 ? 11.212 5.720 -0.667 1.00 76.25 221 GLY A CA 1
ATOM 1709 C C . GLY A 1 221 ? 10.945 4.265 -1.069 1.00 76.25 221 GLY A C 1
ATOM 1710 O O . GLY A 1 221 ? 11.876 3.468 -1.123 1.00 76.25 221 GLY A O 1
ATOM 1711 N N . VAL A 1 222 ? 9.707 3.911 -1.431 1.00 82.69 222 VAL A N 1
ATOM 1712 C CA . VAL A 1 222 ? 9.360 2.545 -1.868 1.00 82.69 222 VAL A CA 1
ATOM 1713 C C . VAL A 1 222 ? 10.053 2.170 -3.180 1.00 82.69 222 VAL A C 1
ATOM 1715 O O . VAL A 1 222 ? 10.571 1.063 -3.308 1.00 82.69 222 VAL A O 1
ATOM 1718 N N . ALA A 1 223 ? 10.126 3.092 -4.146 1.00 83.25 223 ALA A N 1
ATOM 1719 C CA . ALA A 1 223 ? 10.807 2.834 -5.418 1.00 83.25 223 ALA A CA 1
ATOM 1720 C C . ALA A 1 223 ? 12.305 2.572 -5.207 1.00 83.25 223 ALA A C 1
ATOM 1722 O O . ALA A 1 223 ? 12.886 1.698 -5.847 1.00 83.25 223 ALA A O 1
ATOM 1723 N N . PHE A 1 224 ? 12.902 3.305 -4.269 1.00 82.69 224 PHE A N 1
ATOM 1724 C CA . PHE A 1 224 ? 14.281 3.114 -3.861 1.00 82.69 224 PHE A CA 1
ATOM 1725 C C . PHE A 1 224 ? 14.493 1.762 -3.159 1.00 82.69 224 PHE A C 1
ATOM 1727 O O . PHE A 1 224 ? 15.418 1.036 -3.511 1.00 82.69 224 PHE A O 1
ATOM 1734 N N . ALA A 1 225 ? 13.612 1.381 -2.228 1.00 82.12 225 ALA A N 1
ATOM 1735 C CA . ALA A 1 225 ? 13.699 0.096 -1.532 1.00 82.12 225 ALA A CA 1
ATOM 1736 C C . ALA A 1 225 ? 13.627 -1.098 -2.502 1.00 82.12 225 ALA A C 1
ATOM 1738 O O . ALA A 1 225 ? 14.398 -2.046 -2.367 1.00 82.12 225 ALA A O 1
ATOM 1739 N N . ILE A 1 226 ? 12.755 -1.033 -3.517 1.00 83.31 226 ILE A N 1
ATOM 1740 C CA . ILE A 1 226 ? 12.673 -2.060 -4.569 1.00 83.31 226 ILE A CA 1
ATOM 1741 C C . ILE A 1 226 ? 13.974 -2.111 -5.385 1.00 83.31 226 ILE A C 1
ATOM 1743 O O . ILE A 1 226 ? 14.478 -3.201 -5.654 1.00 83.31 226 ILE A O 1
ATOM 1747 N N . ALA A 1 227 ? 14.538 -0.957 -5.758 1.00 81.62 227 ALA A N 1
ATOM 1748 C CA . ALA A 1 227 ? 15.795 -0.900 -6.506 1.00 81.62 227 ALA A CA 1
ATOM 1749 C C . ALA A 1 227 ? 16.969 -1.486 -5.704 1.00 81.62 227 ALA A C 1
ATOM 1751 O O . ALA A 1 227 ? 17.712 -2.315 -6.224 1.00 81.62 227 ALA A O 1
ATOM 1752 N N . ALA A 1 228 ? 17.093 -1.124 -4.424 1.00 79.19 228 ALA A N 1
ATOM 1753 C CA . ALA A 1 228 ? 18.124 -1.656 -3.537 1.00 79.19 228 ALA A CA 1
ATOM 1754 C C . ALA A 1 228 ? 17.972 -3.172 -3.310 1.00 79.19 228 ALA A C 1
ATOM 1756 O O . ALA A 1 228 ? 18.957 -3.907 -3.366 1.00 79.19 228 ALA A O 1
ATOM 1757 N N . ALA A 1 229 ? 16.741 -3.661 -3.120 1.00 77.88 229 ALA A N 1
ATOM 1758 C CA . ALA A 1 229 ? 16.469 -5.094 -2.994 1.00 77.88 229 ALA A CA 1
ATOM 1759 C C . ALA A 1 229 ? 16.812 -5.873 -4.277 1.00 77.88 229 ALA A C 1
ATOM 1761 O O . ALA A 1 229 ? 17.325 -6.990 -4.205 1.00 77.88 229 ALA A O 1
ATOM 1762 N N . SER A 1 230 ? 16.566 -5.271 -5.444 1.00 74.25 230 SER A N 1
ATOM 1763 C CA . SER A 1 230 ? 16.904 -5.862 -6.748 1.00 74.25 230 SER A CA 1
ATOM 1764 C C . SER A 1 230 ? 18.417 -5.886 -6.991 1.00 74.25 230 SER A C 1
ATOM 1766 O O . SER A 1 230 ? 18.936 -6.833 -7.565 1.00 74.25 230 SER A O 1
ATOM 1768 N N . TYR A 1 231 ? 19.147 -4.870 -6.523 1.00 71.75 231 TYR A N 1
ATOM 1769 C CA . TYR A 1 231 ? 20.611 -4.854 -6.592 1.00 71.75 231 TYR A CA 1
ATOM 1770 C C . TYR A 1 231 ? 21.233 -5.945 -5.711 1.00 71.75 231 TYR A C 1
ATOM 1772 O O . TYR A 1 231 ? 22.122 -6.673 -6.138 1.00 71.75 231 TYR A O 1
ATOM 1780 N N . ASN A 1 232 ? 20.730 -6.099 -4.484 1.00 65.62 232 ASN A N 1
ATOM 1781 C CA . ASN A 1 232 ? 21.287 -7.049 -3.523 1.00 65.62 232 ASN A CA 1
ATOM 1782 C C . ASN A 1 232 ? 20.980 -8.522 -3.857 1.00 65.62 232 ASN A C 1
ATOM 1784 O O . ASN A 1 232 ? 21.564 -9.415 -3.253 1.00 65.62 232 ASN A O 1
ATOM 1788 N N . SER A 1 233 ? 20.063 -8.791 -4.794 1.00 60.75 233 SER A N 1
ATOM 1789 C CA . SER A 1 233 ? 19.727 -10.156 -5.224 1.00 60.75 233 SER A CA 1
ATOM 1790 C C . SER A 1 233 ? 20.743 -10.766 -6.202 1.00 60.75 233 SER A C 1
ATOM 1792 O O . SER A 1 233 ? 20.537 -11.896 -6.627 1.00 60.75 233 SER A O 1
ATOM 1794 N N . GLY A 1 234 ? 21.849 -10.080 -6.525 1.00 52.09 234 GLY A N 1
ATOM 1795 C CA . GLY A 1 234 ? 22.978 -10.608 -7.315 1.00 52.09 234 GLY A CA 1
ATOM 1796 C C . GLY A 1 234 ? 22.694 -10.783 -8.813 1.00 52.09 234 GLY A C 1
ATOM 1797 O O . GLY A 1 234 ? 23.535 -10.442 -9.639 1.00 52.09 234 GLY A O 1
ATOM 1798 N N . ASP A 1 235 ? 21.475 -11.191 -9.168 1.00 52.34 235 ASP A N 1
ATOM 1799 C CA . ASP A 1 235 ? 21.037 -11.502 -10.535 1.00 52.34 235 ASP A CA 1
ATOM 1800 C C . ASP A 1 235 ? 21.062 -10.296 -11.488 1.00 52.34 235 ASP A C 1
ATOM 1802 O O . ASP A 1 235 ? 21.294 -10.435 -12.687 1.00 52.34 235 ASP A O 1
ATOM 1806 N N . PHE A 1 236 ? 20.807 -9.082 -10.987 1.00 48.31 236 PHE A N 1
ATOM 1807 C CA . PHE A 1 236 ? 20.603 -7.916 -11.856 1.00 48.31 236 PHE A CA 1
ATOM 1808 C C . PHE A 1 236 ? 21.902 -7.412 -12.501 1.00 48.31 236 PHE A C 1
ATOM 1810 O O . PHE A 1 236 ? 21.908 -7.014 -13.670 1.00 48.31 236 PHE A O 1
ATOM 1817 N N . THR A 1 237 ? 23.002 -7.431 -11.747 1.00 50.50 237 THR A N 1
ATOM 1818 C CA . THR A 1 237 ? 24.344 -7.070 -12.229 1.00 50.50 237 THR A CA 1
ATOM 1819 C C . THR A 1 237 ? 24.878 -8.089 -13.229 1.00 50.50 237 THR A C 1
ATOM 1821 O O . THR A 1 237 ? 25.427 -7.690 -14.256 1.00 50.50 237 THR A O 1
ATOM 1824 N N . ASP A 1 238 ? 24.645 -9.380 -13.000 1.00 45.44 238 ASP A N 1
ATOM 1825 C CA . ASP A 1 238 ? 25.104 -10.447 -13.895 1.00 45.44 238 ASP A CA 1
ATOM 1826 C C . ASP A 1 238 ? 24.276 -10.504 -15.193 1.00 45.44 238 ASP A C 1
ATOM 1828 O O . ASP A 1 238 ? 24.828 -10.697 -16.278 1.00 45.44 238 ASP A O 1
ATOM 1832 N N . ALA A 1 239 ? 22.971 -10.216 -15.126 1.00 49.25 239 ALA A N 1
ATOM 1833 C CA . ALA A 1 239 ? 22.100 -10.166 -16.303 1.00 49.25 239 ALA A CA 1
ATOM 1834 C C . ALA A 1 239 ? 22.329 -8.927 -17.194 1.00 49.25 239 ALA A C 1
ATOM 1836 O O . ALA A 1 239 ? 22.205 -9.013 -18.416 1.00 49.25 239 ALA A O 1
ATOM 1837 N N . CYS A 1 240 ? 22.666 -7.767 -16.614 1.00 49.03 240 CYS A N 1
ATOM 1838 C CA . CYS A 1 240 ? 22.880 -6.526 -17.379 1.00 49.03 240 CYS A CA 1
ATOM 1839 C C . CYS A 1 240 ? 24.329 -6.334 -17.847 1.00 49.03 240 CYS A C 1
ATOM 1841 O O . CYS A 1 240 ? 24.559 -5.581 -18.795 1.00 49.03 240 CYS A O 1
ATOM 1843 N N . SER A 1 241 ? 25.302 -6.983 -17.198 1.00 43.38 241 SER A N 1
ATOM 1844 C CA . SER A 1 241 ? 26.720 -6.890 -17.577 1.00 43.38 241 SER A CA 1
ATOM 1845 C C . SER A 1 241 ? 27.068 -7.678 -18.839 1.00 43.38 241 SER A C 1
ATOM 1847 O O . SER A 1 241 ? 28.155 -7.486 -19.376 1.00 43.38 241 SER A O 1
ATOM 1849 N N . GLY A 1 242 ? 26.143 -8.495 -19.358 1.00 40.88 242 GLY A N 1
ATOM 1850 C CA . GLY A 1 242 ? 26.357 -9.259 -20.579 1.00 40.88 242 GLY A CA 1
ATOM 1851 C C . GLY A 1 242 ? 27.525 -10.225 -20.421 1.00 40.88 242 GLY A C 1
ATOM 1852 O O . GLY A 1 242 ? 28.585 -9.984 -20.982 1.00 40.88 242 GLY A O 1
ATOM 1853 N N . GLY A 1 243 ? 27.318 -11.303 -19.659 1.00 41.72 243 GLY A N 1
ATOM 1854 C CA . GLY A 1 243 ? 28.117 -12.533 -19.688 1.00 41.72 243 GLY A CA 1
ATOM 1855 C C . GLY A 1 243 ? 29.598 -12.374 -20.054 1.00 41.72 243 GLY A C 1
ATOM 1856 O O . GLY A 1 243 ? 30.001 -12.695 -21.170 1.00 41.72 243 GLY A O 1
ATOM 1857 N N . GLY A 1 244 ? 30.412 -11.947 -19.092 1.00 33.84 244 GLY A N 1
ATOM 1858 C CA . GLY A 1 244 ? 31.865 -12.094 -19.126 1.00 33.84 244 GLY A CA 1
ATOM 1859 C C . GLY A 1 244 ? 32.308 -12.887 -17.905 1.00 33.84 244 GLY A C 1
ATOM 1860 O O . GLY A 1 244 ? 32.491 -12.317 -16.838 1.00 33.84 244 GLY A O 1
ATOM 1861 N N . GLY A 1 245 ? 32.413 -14.209 -18.042 1.00 38.47 245 GLY A N 1
ATOM 1862 C CA . GLY A 1 245 ? 32.930 -15.070 -16.981 1.00 38.47 245 GLY A CA 1
ATOM 1863 C C . GLY A 1 245 ? 34.418 -14.828 -16.693 1.00 38.47 245 GLY A C 1
ATOM 1864 O O . GLY A 1 245 ? 35.197 -14.610 -17.618 1.00 38.47 245 GLY A O 1
ATOM 1865 N N . GLY A 1 246 ? 34.781 -14.963 -15.411 1.00 34.84 246 GLY A N 1
ATOM 1866 C CA . GLY A 1 246 ? 36.152 -14.963 -14.870 1.00 34.84 246 GLY A CA 1
ATOM 1867 C C . GLY A 1 246 ? 36.603 -13.571 -14.407 1.00 34.84 246 GLY A C 1
ATOM 1868 O O . GLY A 1 246 ? 36.443 -12.611 -15.142 1.00 34.84 246 GLY A O 1
ATOM 1869 N N . GLU A 1 247 ? 37.155 -13.329 -13.216 1.00 34.06 247 GLU A N 1
ATOM 1870 C CA . GLU A 1 247 ? 37.824 -14.161 -12.206 1.00 34.06 247 GLU A CA 1
ATOM 1871 C C . GLU A 1 247 ? 37.879 -13.393 -10.857 1.00 34.06 247 GLU A C 1
ATOM 1873 O O . GLU A 1 247 ? 37.853 -12.165 -10.849 1.00 34.06 247 GLU A O 1
ATOM 1878 N N . GLY A 1 248 ? 38.053 -14.118 -9.737 1.00 31.91 248 GLY A N 1
ATOM 1879 C CA . GLY A 1 248 ? 38.597 -13.606 -8.460 1.00 31.91 248 GLY A CA 1
ATOM 1880 C C . GLY A 1 248 ? 37.548 -13.295 -7.382 1.00 31.91 248 GLY A C 1
ATOM 1881 O O . GLY A 1 248 ? 37.038 -12.189 -7.318 1.00 31.91 248 GLY A O 1
ATOM 1882 N N . ALA A 1 249 ? 37.069 -14.232 -6.558 1.00 33.34 249 ALA A N 1
ATOM 1883 C CA . ALA A 1 249 ? 37.767 -14.877 -5.436 1.00 33.34 249 ALA A CA 1
ATOM 1884 C C . ALA A 1 249 ? 38.482 -13.889 -4.482 1.00 33.34 249 ALA A C 1
ATOM 1886 O O . ALA A 1 249 ? 39.605 -13.482 -4.742 1.00 33.34 249 ALA A O 1
ATOM 1887 N N . TRP A 1 250 ? 37.799 -13.582 -3.370 1.00 37.03 250 TRP A N 1
ATOM 1888 C CA . TRP A 1 250 ? 38.294 -13.169 -2.044 1.00 37.03 250 TRP A CA 1
ATOM 1889 C C . TRP A 1 250 ? 39.553 -12.286 -1.951 1.00 37.03 250 TRP A C 1
ATOM 1891 O O . TRP A 1 250 ? 40.672 -12.796 -1.993 1.00 37.03 250 TRP A O 1
ATOM 1901 N N . ALA A 1 251 ? 39.346 -11.009 -1.613 1.00 31.11 251 ALA A N 1
ATOM 1902 C CA . ALA A 1 251 ? 40.100 -10.268 -0.592 1.00 31.11 251 ALA A CA 1
ATOM 1903 C C . ALA A 1 251 ? 39.314 -9.020 -0.166 1.00 31.11 251 ALA A C 1
ATOM 1905 O O . ALA A 1 251 ? 38.836 -8.301 -1.071 1.00 31.11 251 ALA A O 1
#

Secondary structure (DSSP, 8-state):
-HHHHHHHHHHHHHHHHHHHH--TT----HHHHHHHHHHHHHHHHHHHHHHHHHHHHHHHHHHHHTGGG-GGGHHHHHHHHHHHHHHHHHHHHHTTS-HHHHHHHHHHHIIIIIGGGS-HHHHHHHHHHHHHHHHHHHHHHHHHHHHHHHHS-TTSHHHHHHHHHHHHHHHHHTTHHHHHHHHHHHHHHHHHHHS-TTSPPP----HHHHHHHHHH----HHHHHHHHHHHHTSHHHHHHTT---------

Sequence (251 aa):
FGESVLNDAVAIVLARTILAFNQPDAEVRLMPVLQAGGLFCFIFVGSLVTGAFAGAFAALLFKFLRLRMHHDKQVLEAALAFAFPWAAYYAAEALELSGIVAILFAGIVMATYARDNLSEQAVELTRDAFECLAIIAETFIFNYLGMAFFTFPIFDQLAWRFGLCALAACFVGRLHVFGGTAAVNAYRRRLHRGAHAGAAPPSRISYRHAFLVWFSGLRGGVAFAIAAASYNSGDFTDACSGGGGGEGAWA

InterPro domains:
  IPR006153 Cation/H+ exchanger, transmembrane domain [PF00999] (1-233)
  IPR018422 Cation/H+ exchanger, CPA1 family [PTHR10110] (1-230)
  IPR038770 Sodium/solute symporter superfamily [G3DSA:1.20.1530.20] (1-240)

pLDDT: mean 80.14, std 14.86, range [31.11, 96.25]

Radius of gyration: 23.13 Å; chains: 1; bounding box: 73×42×59 Å

Foldseek 3Di:
DVVLLVVLLLVVLLLVLCVVLPDLPDDPDPVSVVVSVVVSCCLLVVLLVLLLVLLVVLLVVLQVVLCQVPPVCLVVLLVSLVVSLVVSLVVSVVVVHHSSSSSVNSNVSCVVRNLVSHHPSSNVVNVVVVVVVVVVVQVVLVVVVVVCVVPDPCVDPVNVVVVVVVVVCLLVVLPCLVVVLVVVQVVLVVVVVVDDPPDDDPPRCDPVNSVCVSPVCPDDSSVVVSVVVVVVVVVPCCSVVPDDDDDDDDD